Protein AF-A0A4R2ZQS5-F1 (afdb_monomer)

Sequence (183 aa):
MSKNEIKTDDVSTAIYHLLNLKNDSYSLDLTLEKALEMGISKKDFDYVTEEIRKTNERIKVIKNEENHELVLIDPQSVSEEVLKQTMPSGQLSSNGQEQVGDAFFAPYAATNVNFQCKGGGALTPVYTCRTKALGGWKSKSAVGNPISWTSIDVGLDASNISVSITFQTTDSNGGKANWKATT

Structure (mmCIF, N/CA/C/O backbone):
data_AF-A0A4R2ZQS5-F1
#
_entry.id   AF-A0A4R2ZQS5-F1
#
loop_
_atom_site.group_PDB
_atom_site.id
_atom_site.type_symbol
_atom_site.label_atom_id
_atom_site.label_alt_id
_atom_site.label_comp_id
_atom_site.label_asym_id
_atom_site.label_entity_id
_atom_site.label_seq_id
_atom_site.pdbx_PDB_ins_code
_atom_site.Cartn_x
_atom_site.Cartn_y
_atom_site.Cartn_z
_atom_site.occupancy
_atom_site.B_iso_or_equiv
_atom_site.auth_seq_id
_atom_site.auth_comp_id
_atom_site.auth_asym_id
_atom_site.auth_atom_id
_atom_site.pdbx_PDB_model_num
ATOM 1 N N . MET A 1 1 ? 7.334 26.060 3.615 1.00 32.97 1 MET A N 1
ATOM 2 C CA . MET A 1 1 ? 7.274 24.633 3.235 1.00 32.97 1 MET A CA 1
ATOM 3 C C . MET A 1 1 ? 6.099 24.023 3.975 1.00 32.97 1 MET A C 1
ATOM 5 O O . MET A 1 1 ? 6.167 23.916 5.192 1.00 32.97 1 MET A O 1
ATOM 9 N N . SER A 1 2 ? 4.996 23.754 3.278 1.00 33.91 2 SER A N 1
ATOM 10 C CA . SER A 1 2 ? 3.818 23.130 3.886 1.00 33.91 2 SER A CA 1
ATOM 11 C C . SER A 1 2 ? 4.130 21.654 4.119 1.00 33.91 2 SER A C 1
ATOM 13 O O . SER A 1 2 ? 4.447 20.946 3.163 1.00 33.91 2 SER A O 1
ATOM 15 N N . LYS A 1 3 ? 4.128 21.202 5.377 1.00 41.03 3 LYS A N 1
ATOM 16 C CA . LYS A 1 3 ? 4.126 19.769 5.684 1.00 41.03 3 LYS A CA 1
ATOM 17 C C . LYS A 1 3 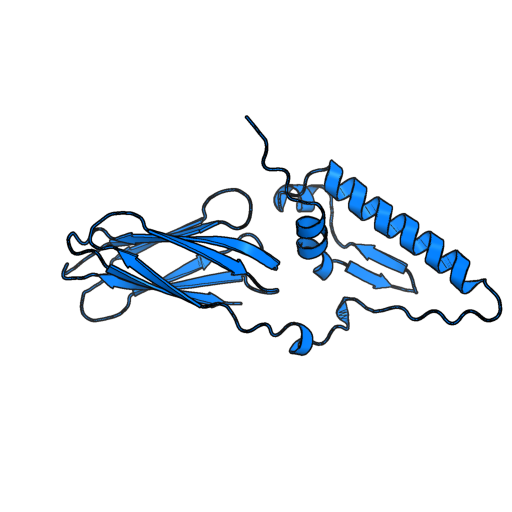? 2.799 19.231 5.154 1.00 41.03 3 LYS A C 1
ATOM 19 O O . LYS A 1 3 ? 1.759 19.774 5.509 1.00 41.03 3 LYS A O 1
ATOM 24 N N . ASN A 1 4 ? 2.837 18.221 4.291 1.00 42.47 4 ASN A N 1
ATOM 25 C CA . ASN A 1 4 ? 1.642 17.460 3.937 1.00 42.47 4 ASN A CA 1
ATOM 26 C C . ASN A 1 4 ? 1.118 16.808 5.228 1.00 42.47 4 ASN A C 1
ATOM 28 O O . ASN A 1 4 ? 1.605 15.748 5.611 1.00 42.47 4 ASN A O 1
ATOM 32 N N . GLU A 1 5 ? 0.213 17.482 5.941 1.00 45.66 5 GLU A N 1
ATOM 33 C CA . GLU A 1 5 ? -0.582 16.864 7.000 1.00 45.66 5 GLU A CA 1
ATOM 34 C C . GLU A 1 5 ? -1.425 15.775 6.333 1.00 45.66 5 GLU A C 1
ATOM 36 O O . GLU A 1 5 ? -2.232 16.052 5.443 1.00 45.66 5 GLU A O 1
ATOM 41 N N . ILE A 1 6 ? -1.179 14.525 6.722 1.00 50.03 6 ILE A N 1
ATOM 42 C CA . ILE A 1 6 ? -2.074 13.411 6.419 1.00 50.03 6 ILE A CA 1
ATOM 43 C C . ILE A 1 6 ? -3.413 13.764 7.077 1.00 50.03 6 ILE A C 1
ATOM 45 O O . ILE A 1 6 ? -3.435 14.169 8.241 1.00 50.03 6 ILE A O 1
ATOM 49 N N . LYS A 1 7 ? -4.524 13.686 6.336 1.00 55.53 7 LYS A N 1
ATOM 50 C CA . LYS A 1 7 ? -5.838 13.969 6.923 1.00 55.53 7 LYS A CA 1
ATOM 51 C C . LYS A 1 7 ? -6.138 12.898 7.973 1.00 55.53 7 LYS A C 1
ATOM 53 O O . LYS A 1 7 ? -5.836 11.729 7.768 1.00 55.53 7 LYS A O 1
ATOM 58 N N . THR A 1 8 ? -6.755 13.282 9.086 1.00 56.28 8 THR A N 1
ATOM 59 C CA . THR A 1 8 ? -7.055 12.382 10.216 1.00 56.28 8 THR A CA 1
ATOM 60 C C . THR A 1 8 ? -7.843 11.123 9.805 1.00 56.28 8 THR A C 1
ATOM 62 O O . THR A 1 8 ? -7.651 10.053 10.387 1.00 56.28 8 THR A O 1
ATOM 65 N N . ASP A 1 9 ? -8.663 11.218 8.754 1.00 53.47 9 ASP A N 1
ATOM 66 C CA . ASP A 1 9 ? -9.411 10.088 8.184 1.00 53.47 9 ASP A CA 1
ATOM 67 C C . ASP A 1 9 ? -8.490 9.004 7.590 1.00 53.47 9 ASP A C 1
ATOM 69 O O . ASP A 1 9 ? -8.749 7.809 7.753 1.00 53.47 9 ASP A O 1
ATOM 73 N N . ASP A 1 10 ? -7.369 9.398 6.977 1.00 62.69 10 ASP A N 1
ATOM 74 C CA . ASP A 1 10 ? -6.382 8.472 6.406 1.00 62.69 10 ASP A CA 1
ATOM 75 C C . ASP A 1 10 ? -5.626 7.721 7.520 1.00 62.69 10 ASP A C 1
ATOM 77 O O . ASP A 1 10 ? -5.283 6.548 7.371 1.00 62.69 10 ASP A O 1
ATOM 81 N N . VAL A 1 11 ? -5.415 8.366 8.677 1.00 69.00 11 VAL A N 1
ATOM 82 C CA . VAL A 1 11 ? -4.746 7.762 9.845 1.00 69.00 11 VAL A CA 1
ATOM 83 C C . VAL A 1 11 ? -5.613 6.672 10.473 1.00 69.00 11 VAL A C 1
ATOM 85 O O . VAL A 1 11 ? -5.135 5.559 10.689 1.00 69.00 11 VAL A O 1
ATOM 88 N N . SER A 1 12 ? -6.890 6.970 10.733 1.00 72.38 12 SER A N 1
ATOM 89 C CA . SER A 1 12 ? -7.833 6.022 11.352 1.00 72.38 12 SER A CA 1
ATOM 90 C C . SER A 1 12 ? -8.001 4.765 10.494 1.00 72.38 12 SER A C 1
ATOM 92 O O . SER A 1 12 ? -8.005 3.641 10.993 1.00 72.38 12 SER A O 1
ATOM 94 N N . THR A 1 13 ? -8.055 4.969 9.182 1.00 68.50 13 THR A N 1
ATOM 95 C CA . THR A 1 13 ? -8.162 3.936 8.151 1.00 68.50 13 THR A CA 1
ATOM 96 C C . THR A 1 13 ? -6.903 3.061 8.080 1.00 68.50 13 THR A C 1
ATOM 98 O O . THR A 1 13 ? -7.002 1.833 7.994 1.00 68.50 13 THR A O 1
ATOM 101 N N . ALA A 1 14 ? -5.713 3.664 8.190 1.00 68.44 14 ALA A N 1
ATOM 102 C CA . ALA A 1 14 ? -4.438 2.948 8.175 1.00 68.44 14 ALA A CA 1
ATOM 103 C C . ALA A 1 14 ? -4.243 2.035 9.398 1.00 68.44 14 ALA A C 1
ATOM 105 O O . ALA A 1 14 ? -3.618 0.984 9.277 1.00 68.44 14 ALA A O 1
ATOM 106 N N . ILE A 1 15 ? -4.784 2.398 10.565 1.00 79.62 15 ILE A N 1
ATOM 107 C CA . ILE A 1 15 ? -4.554 1.679 11.835 1.00 79.62 15 ILE A CA 1
ATOM 108 C C . ILE A 1 15 ? -5.748 0.846 12.309 1.00 79.62 15 ILE A C 1
ATOM 110 O O . ILE A 1 15 ? -5.617 0.134 13.300 1.00 79.62 15 ILE A O 1
ATOM 114 N N . TYR A 1 16 ? -6.890 0.888 11.613 1.00 81.19 16 TYR A N 1
ATOM 115 C CA . TYR A 1 16 ? -8.106 0.153 11.992 1.00 81.19 16 TYR A CA 1
ATOM 116 C C . TYR A 1 16 ? -7.857 -1.345 12.211 1.00 81.19 16 TYR A C 1
ATOM 118 O O . TYR A 1 16 ? -8.390 -1.942 13.139 1.00 81.19 16 TYR A O 1
ATOM 126 N N . HIS A 1 17 ? -6.974 -1.943 11.411 1.00 76.56 17 HIS A N 1
ATOM 127 C CA . HIS A 1 17 ? -6.598 -3.354 11.522 1.00 76.56 17 HIS A CA 1
ATOM 128 C C . HIS A 1 17 ? -5.884 -3.719 12.833 1.00 76.56 17 HIS A C 1
ATOM 130 O O . HIS A 1 17 ? -5.813 -4.892 13.180 1.00 76.56 17 HIS A O 1
ATOM 136 N N . LEU A 1 18 ? -5.368 -2.729 13.565 1.00 84.94 18 LEU A N 1
ATOM 137 C CA . LEU A 1 18 ? -4.747 -2.892 14.882 1.00 84.94 18 LEU A CA 1
ATOM 138 C C . LEU A 1 18 ? -5.762 -2.709 16.023 1.00 84.94 18 LEU A C 1
ATOM 140 O O . LEU A 1 18 ? -5.409 -2.861 17.195 1.00 84.94 18 LEU A O 1
ATOM 144 N N . LEU A 1 19 ? -7.012 -2.350 15.711 1.00 89.44 19 LEU A N 1
ATOM 145 C CA . LEU A 1 19 ? -8.077 -2.168 16.689 1.00 89.44 19 LEU A CA 1
ATOM 146 C C . LEU A 1 19 ? -8.674 -3.523 17.072 1.00 89.44 19 LEU A C 1
ATOM 148 O O . LEU A 1 19 ? -9.072 -4.313 16.222 1.00 89.44 19 LEU A O 1
ATOM 152 N N . ASN A 1 20 ? -8.767 -3.776 18.369 1.00 90.50 20 ASN A N 1
ATOM 153 C CA . ASN A 1 20 ? -9.273 -5.021 18.927 1.00 90.50 20 ASN A CA 1
ATOM 154 C C . ASN A 1 20 ? -10.387 -4.727 19.926 1.00 90.50 20 ASN A C 1
ATOM 156 O O . ASN A 1 20 ? -10.268 -3.780 20.704 1.00 90.50 20 ASN A O 1
ATOM 160 N N . LEU A 1 21 ? -11.418 -5.570 19.957 1.00 91.44 21 LEU A N 1
ATOM 161 C CA . LEU A 1 21 ? -12.425 -5.566 21.013 1.00 91.44 21 LEU A CA 1
ATOM 162 C C . LEU A 1 21 ? -12.083 -6.651 22.044 1.00 91.44 21 LEU A C 1
ATOM 164 O O . LEU A 1 21 ? -11.982 -7.828 21.708 1.00 91.44 21 LEU A O 1
ATOM 168 N N . LYS A 1 22 ? -11.892 -6.269 23.311 1.00 89.12 22 LYS A N 1
ATOM 169 C CA . LYS A 1 22 ? -11.660 -7.205 24.423 1.00 89.12 22 LYS A CA 1
ATOM 170 C C . LYS A 1 22 ? -12.516 -6.810 25.614 1.00 89.12 22 LYS A C 1
ATOM 172 O O . LYS A 1 22 ? -12.396 -5.690 26.101 1.00 89.12 22 LYS A O 1
ATOM 177 N N . ASN A 1 23 ? -13.340 -7.736 26.107 1.00 87.00 23 ASN A N 1
ATOM 178 C CA . ASN A 1 23 ? -14.207 -7.523 27.274 1.00 87.00 23 ASN A CA 1
ATOM 179 C C . ASN A 1 23 ? -14.998 -6.204 27.186 1.00 87.00 23 ASN A C 1
ATOM 181 O O . ASN A 1 23 ? -15.007 -5.409 28.126 1.00 87.00 23 ASN A O 1
ATOM 185 N N . ASP A 1 24 ? -15.613 -5.952 26.029 1.00 87.50 24 ASP A N 1
ATOM 186 C CA . ASP A 1 24 ? -16.422 -4.757 25.765 1.00 87.50 24 ASP A CA 1
ATOM 187 C C . ASP A 1 24 ? -15.657 -3.430 25.870 1.00 87.50 24 ASP A C 1
ATOM 189 O O . ASP A 1 24 ? -16.205 -2.393 26.241 1.00 87.50 24 ASP A O 1
ATOM 193 N N . SER A 1 25 ? -14.360 -3.458 25.572 1.00 91.69 25 SER A N 1
ATOM 194 C CA . SER A 1 25 ? -13.515 -2.275 25.443 1.00 91.69 25 SER A CA 1
ATOM 195 C C . SER A 1 25 ? -12.613 -2.403 24.223 1.00 91.69 25 SER A C 1
ATOM 197 O O . SER A 1 25 ? -12.019 -3.454 23.975 1.00 91.69 25 SER A O 1
ATOM 199 N N . TYR A 1 26 ? -12.501 -1.320 23.463 1.00 93.38 26 TYR A N 1
ATOM 200 C CA . TYR A 1 26 ? -11.613 -1.240 22.315 1.00 93.38 26 TYR A CA 1
ATOM 201 C C . TYR A 1 26 ? -10.182 -0.922 22.758 1.00 93.38 26 TYR A C 1
ATOM 203 O O . TYR A 1 26 ? -9.956 -0.061 23.610 1.00 93.38 26 TYR A O 1
ATOM 211 N N . SER A 1 27 ? -9.208 -1.595 22.158 1.00 92.69 27 SER A N 1
ATOM 212 C CA . SER A 1 27 ? -7.777 -1.370 22.375 1.00 92.69 27 SER A CA 1
ATOM 213 C C . SER A 1 27 ? -7.044 -1.346 21.041 1.00 92.69 27 SER A C 1
ATOM 215 O O . SER A 1 27 ? -7.332 -2.178 20.182 1.00 92.69 27 SER A O 1
ATOM 217 N N . LEU A 1 28 ? -6.090 -0.433 20.883 1.00 90.81 28 LEU A N 1
ATOM 218 C CA . LEU A 1 28 ? -5.265 -0.324 19.684 1.00 90.81 28 LEU A CA 1
ATOM 219 C C . LEU A 1 28 ? -3.887 -0.942 19.945 1.00 90.81 28 LEU A C 1
ATOM 221 O O . LEU A 1 28 ? -3.175 -0.489 20.839 1.00 90.81 28 LEU A O 1
ATOM 225 N N . ASP A 1 29 ? -3.507 -1.954 19.167 1.00 90.25 29 ASP A N 1
ATOM 226 C CA . ASP A 1 29 ? -2.178 -2.576 19.232 1.00 90.25 29 ASP A CA 1
ATOM 227 C C . ASP A 1 29 ? -1.149 -1.766 18.422 1.00 90.25 29 ASP A C 1
ATOM 229 O O . ASP A 1 29 ? -0.638 -2.186 17.381 1.00 90.25 29 ASP A O 1
ATOM 233 N N . LEU A 1 30 ? -0.909 -0.530 18.866 1.00 88.12 30 LEU A N 1
ATOM 234 C CA . LEU A 1 30 ? 0.001 0.414 18.225 1.00 88.12 30 LEU A CA 1
ATOM 235 C C . LEU A 1 30 ? 0.773 1.205 19.284 1.00 88.12 30 LEU A C 1
ATOM 237 O O . LEU A 1 30 ? 0.182 1.875 20.129 1.00 88.12 30 LEU A O 1
ATOM 241 N N . THR A 1 31 ? 2.102 1.167 19.214 1.00 91.50 31 THR A N 1
ATOM 242 C CA . THR A 1 31 ? 2.976 2.026 20.025 1.00 91.50 31 THR A CA 1
ATOM 243 C C . THR A 1 31 ? 3.266 3.336 19.295 1.00 91.50 31 THR A C 1
ATOM 245 O O . THR A 1 31 ? 3.201 3.394 18.067 1.00 91.50 31 THR A O 1
ATOM 248 N N . LEU A 1 32 ? 3.640 4.388 20.032 1.00 87.81 32 LEU A N 1
ATOM 249 C CA . LEU A 1 32 ? 4.032 5.666 19.423 1.00 87.81 32 LEU A CA 1
ATOM 250 C C . LEU A 1 32 ? 5.229 5.501 18.473 1.00 87.81 32 LEU A C 1
ATOM 252 O O . LEU A 1 32 ? 5.247 6.102 17.407 1.00 87.81 32 LEU A O 1
ATOM 256 N N . GLU A 1 33 ? 6.213 4.677 18.839 1.00 85.06 33 GLU A N 1
ATOM 257 C CA . GLU A 1 33 ? 7.387 4.397 18.000 1.00 85.06 33 GLU A CA 1
ATOM 258 C C . GLU A 1 33 ? 6.970 3.810 16.648 1.00 85.06 33 GLU A C 1
ATOM 260 O O . GLU A 1 33 ? 7.318 4.357 15.604 1.00 85.06 33 GLU A O 1
ATOM 265 N N . LYS A 1 34 ? 6.120 2.778 16.665 1.00 78.44 34 LYS A N 1
ATOM 266 C CA . LYS A 1 34 ? 5.594 2.151 15.449 1.00 78.44 34 LYS A CA 1
ATOM 267 C C . LYS A 1 34 ? 4.688 3.099 14.656 1.00 78.44 34 LYS A C 1
ATOM 269 O O . LYS A 1 34 ? 4.724 3.102 13.432 1.00 78.44 34 LYS A O 1
ATOM 274 N N . ALA A 1 35 ? 3.910 3.946 15.330 1.00 78.75 35 ALA A N 1
ATOM 275 C CA . ALA A 1 35 ? 3.099 4.968 14.671 1.00 78.75 35 ALA A CA 1
ATOM 276 C C . ALA A 1 35 ? 3.972 5.977 13.903 1.00 78.75 35 ALA A C 1
ATOM 278 O O . ALA A 1 35 ? 3.682 6.290 12.749 1.00 78.75 35 ALA A O 1
ATOM 279 N N . LEU A 1 36 ? 5.075 6.434 14.506 1.00 77.00 36 LEU A N 1
ATOM 280 C CA . LEU A 1 36 ? 6.028 7.336 13.856 1.00 77.00 36 LEU A CA 1
ATOM 281 C C . LEU A 1 36 ? 6.716 6.671 12.654 1.00 77.00 36 LEU A C 1
ATOM 283 O O . LEU A 1 36 ? 6.878 7.323 11.623 1.00 77.00 36 LEU A O 1
ATOM 287 N N . GLU A 1 37 ? 7.070 5.385 12.749 1.00 74.12 37 GLU A N 1
ATOM 288 C CA . GLU A 1 37 ? 7.583 4.594 11.616 1.00 74.12 37 GLU A CA 1
ATOM 289 C C . GLU A 1 37 ? 6.566 4.492 10.472 1.00 74.12 37 GLU A C 1
ATOM 291 O O . GLU A 1 37 ? 6.932 4.586 9.302 1.00 74.12 37 GLU A O 1
ATOM 296 N N . MET A 1 38 ? 5.277 4.387 10.805 1.00 71.19 38 MET A N 1
ATOM 297 C CA . MET A 1 38 ? 4.168 4.423 9.847 1.00 71.19 38 MET A CA 1
ATOM 298 C C . MET A 1 38 ? 3.890 5.835 9.295 1.00 71.19 38 MET A C 1
ATOM 300 O O . MET A 1 38 ? 2.984 6.009 8.485 1.00 71.19 38 MET A O 1
ATOM 304 N N . GLY A 1 39 ? 4.644 6.858 9.711 1.00 71.81 39 GLY A N 1
ATOM 305 C CA . GLY A 1 39 ? 4.457 8.246 9.283 1.00 71.81 39 GLY A CA 1
ATOM 306 C C . GLY A 1 39 ? 3.304 8.975 9.980 1.00 71.81 39 GLY A C 1
ATOM 307 O O . GLY A 1 39 ? 2.954 10.084 9.577 1.00 71.81 39 GLY A O 1
ATOM 308 N N . ILE A 1 40 ? 2.729 8.384 11.027 1.00 77.19 40 ILE A N 1
ATOM 309 C CA . ILE A 1 40 ? 1.664 8.979 11.834 1.00 77.19 40 ILE A CA 1
ATOM 310 C C . ILE A 1 40 ? 2.309 9.929 12.838 1.00 77.19 40 ILE A C 1
ATOM 312 O O . ILE A 1 40 ? 3.209 9.551 13.590 1.00 77.19 40 ILE A O 1
ATOM 316 N N . SER A 1 41 ? 1.869 11.186 12.859 1.00 82.62 41 SER A N 1
ATOM 317 C CA . SER A 1 41 ? 2.436 12.162 13.783 1.00 82.62 41 SER A CA 1
ATOM 318 C C . SER A 1 41 ? 2.041 11.844 15.228 1.00 82.62 41 SER A C 1
ATOM 320 O O . SER A 1 41 ? 0.976 11.285 15.487 1.00 82.62 41 SER A O 1
ATOM 322 N N . LYS A 1 42 ? 2.854 12.274 16.203 1.00 87.12 42 LYS A N 1
ATOM 323 C CA . LYS A 1 42 ? 2.495 12.152 17.627 1.00 87.12 42 LYS A CA 1
ATOM 324 C C . LYS A 1 42 ? 1.122 12.772 17.928 1.00 87.12 42 LYS A C 1
ATOM 326 O O . LYS A 1 42 ? 0.364 12.215 18.706 1.00 87.12 42 LYS A O 1
ATOM 331 N N . LYS A 1 43 ? 0.799 13.901 17.288 1.00 87.88 43 LYS A N 1
ATOM 332 C CA . LYS A 1 43 ? -0.494 14.583 17.437 1.00 87.88 43 LYS A CA 1
ATOM 333 C C . LYS A 1 43 ? -1.654 13.676 17.012 1.00 87.88 43 LYS A C 1
ATOM 335 O O . LYS A 1 43 ? -2.644 13.603 17.730 1.00 87.88 43 LYS A O 1
ATOM 340 N N . ASP A 1 44 ? -1.521 12.981 15.883 1.00 84.31 44 ASP A N 1
ATOM 341 C CA . ASP A 1 44 ? -2.567 12.086 15.372 1.00 84.31 44 ASP A CA 1
ATOM 342 C C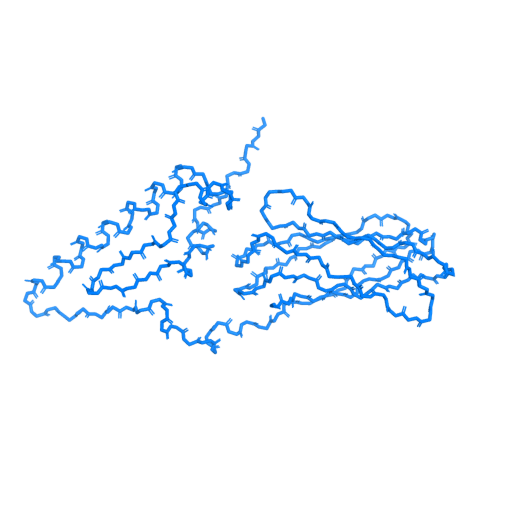 . ASP A 1 44 ? -2.663 10.801 16.202 1.00 84.31 44 ASP A C 1
ATOM 344 O O . ASP A 1 44 ? -3.761 10.335 16.496 1.00 84.31 44 ASP A O 1
ATOM 348 N N . PHE A 1 45 ? -1.524 10.267 16.650 1.00 87.44 45 PHE A N 1
ATOM 349 C CA . PHE A 1 45 ? -1.481 9.137 17.578 1.00 87.44 45 PHE A CA 1
ATOM 350 C C . PHE A 1 45 ? -2.192 9.455 18.904 1.00 87.44 45 PHE A C 1
ATOM 352 O O . PHE A 1 45 ? -3.047 8.687 19.354 1.00 87.44 45 PHE A O 1
ATOM 359 N N . ASP A 1 46 ? -1.866 10.601 19.511 1.00 91.12 46 ASP A N 1
ATOM 360 C CA . ASP A 1 46 ? -2.487 11.065 20.754 1.00 91.12 46 ASP A CA 1
ATOM 361 C C . ASP A 1 46 ? -4.000 11.258 20.552 1.00 91.12 46 ASP A C 1
ATOM 363 O O . ASP A 1 46 ? -4.794 10.834 21.390 1.00 91.12 46 ASP A O 1
ATOM 367 N N . TYR A 1 47 ? -4.401 11.846 19.418 1.00 88.94 47 TYR A N 1
ATOM 368 C CA . TYR A 1 47 ? -5.805 12.053 19.065 1.00 88.94 47 TYR A CA 1
ATOM 369 C C . TYR A 1 47 ? -6.585 10.735 18.977 1.00 88.94 47 TYR A C 1
ATOM 371 O O . TYR A 1 47 ? -7.598 10.586 19.655 1.00 88.94 47 TYR A O 1
ATOM 379 N N . VAL A 1 48 ? -6.107 9.756 18.203 1.00 88.94 48 VAL A N 1
ATOM 380 C CA . VAL A 1 48 ? -6.802 8.465 18.046 1.00 88.94 48 VAL A CA 1
ATOM 381 C C . VAL A 1 48 ? -6.920 7.738 19.384 1.00 88.94 48 VAL A C 1
ATOM 383 O O . VAL A 1 48 ? -7.979 7.203 19.717 1.00 88.94 48 VAL A O 1
ATOM 386 N N . THR A 1 49 ? -5.841 7.722 20.165 1.00 92.25 49 THR A N 1
ATOM 387 C CA . THR A 1 49 ? -5.825 7.048 21.469 1.00 92.25 49 THR A CA 1
ATOM 388 C C . THR A 1 49 ? -6.846 7.675 22.421 1.00 92.25 49 THR A C 1
ATOM 390 O O . THR A 1 49 ? -7.558 6.966 23.136 1.00 92.25 49 THR A O 1
ATOM 393 N N . GLU A 1 50 ? -6.967 9.003 22.391 1.00 92.62 50 GLU A N 1
ATOM 394 C CA . GLU A 1 50 ? -7.948 9.747 23.177 1.00 92.62 50 GLU A CA 1
ATOM 395 C C . GLU A 1 50 ? -9.394 9.490 22.718 1.00 92.62 50 G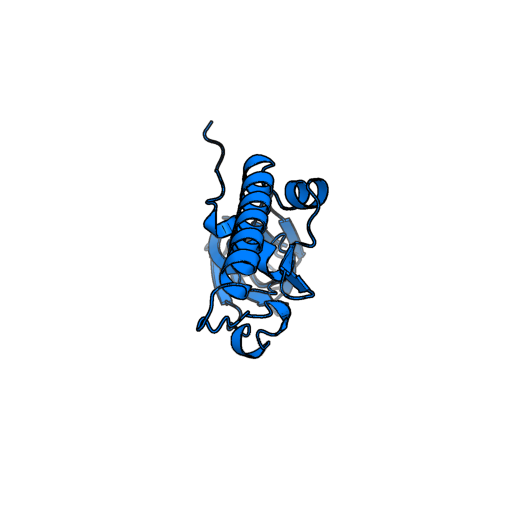LU A C 1
ATOM 397 O O . GLU A 1 50 ? -10.281 9.316 23.555 1.00 92.62 50 GLU A O 1
ATOM 402 N N . GLU A 1 51 ? -9.656 9.392 21.414 1.00 92.00 51 GLU A N 1
ATOM 403 C CA . GLU A 1 51 ? -10.992 9.062 20.898 1.00 92.00 51 GLU A CA 1
ATOM 404 C C . GLU A 1 51 ? -11.425 7.634 21.277 1.00 92.00 51 GLU A C 1
ATOM 406 O O . GLU A 1 51 ? -12.573 7.415 21.683 1.00 92.00 51 GLU A O 1
ATOM 411 N N . ILE A 1 52 ? -10.502 6.664 21.249 1.00 92.50 52 ILE A N 1
ATOM 412 C CA . ILE A 1 52 ? -10.756 5.301 21.749 1.00 92.50 52 ILE A CA 1
ATOM 413 C C . ILE A 1 52 ? -11.071 5.337 23.250 1.00 92.50 52 ILE A C 1
ATOM 415 O O . ILE A 1 52 ? -12.021 4.690 23.702 1.00 92.50 52 ILE A O 1
ATOM 419 N N . ARG A 1 53 ? -10.322 6.126 24.033 1.00 95.25 53 ARG A N 1
ATOM 420 C CA . ARG A 1 53 ? -10.557 6.295 25.475 1.00 95.25 53 ARG A CA 1
ATOM 421 C C . ARG A 1 53 ? -11.966 6.827 25.750 1.00 95.25 53 ARG A C 1
ATOM 423 O O . ARG A 1 53 ? -12.699 6.204 26.518 1.00 95.25 53 ARG A O 1
ATOM 430 N N . LYS A 1 54 ? -12.368 7.920 25.092 1.00 94.25 54 LYS A N 1
ATOM 431 C CA . LYS A 1 54 ? -13.715 8.508 25.225 1.00 94.25 54 LYS A CA 1
ATOM 432 C C . LYS A 1 54 ? -14.816 7.537 24.805 1.00 94.25 54 LYS A C 1
ATOM 434 O O . LYS A 1 54 ? -15.842 7.441 25.477 1.00 94.25 54 LYS A O 1
ATOM 439 N N . THR A 1 55 ? -14.598 6.785 23.727 1.00 93.19 55 THR A N 1
ATOM 440 C CA . THR A 1 55 ? -15.541 5.758 23.260 1.00 93.19 55 THR A CA 1
ATOM 441 C C . THR A 1 55 ? -15.747 4.681 24.325 1.00 93.19 55 THR A C 1
ATOM 443 O O . THR A 1 55 ? -16.884 4.363 24.672 1.00 93.19 55 THR A O 1
ATOM 446 N N . ASN A 1 56 ? -14.666 4.174 24.922 1.00 95.19 56 ASN A N 1
ATOM 447 C CA . ASN A 1 56 ? -14.742 3.189 26.003 1.00 95.19 56 ASN A CA 1
ATOM 448 C C . ASN A 1 56 ? -15.435 3.737 27.260 1.00 95.19 56 ASN A C 1
ATOM 450 O O . ASN A 1 56 ? -16.172 3.010 27.925 1.00 95.19 56 ASN A O 1
ATOM 454 N N . GLU A 1 57 ? -15.235 5.013 27.596 1.00 94.44 57 GLU A N 1
ATOM 455 C CA . GLU A 1 57 ? -15.982 5.664 28.679 1.00 94.44 57 GLU A CA 1
ATOM 456 C C . GLU A 1 57 ? -17.478 5.727 28.370 1.00 94.44 57 GLU A C 1
ATOM 458 O O . GLU A 1 57 ? -18.297 5.381 29.221 1.00 94.44 57 GLU A O 1
ATOM 463 N N . ARG A 1 58 ? -17.844 6.089 27.136 1.00 92.50 58 ARG A N 1
ATOM 464 C CA . ARG A 1 58 ? -19.244 6.134 26.708 1.00 92.50 58 ARG A CA 1
ATOM 465 C C . ARG A 1 58 ? -19.901 4.752 26.729 1.00 92.50 58 ARG A C 1
ATOM 467 O O . ARG A 1 58 ? -21.034 4.646 27.188 1.00 92.50 58 ARG A O 1
ATOM 474 N N . ILE A 1 59 ? -19.190 3.703 26.314 1.00 92.88 59 ILE A N 1
ATOM 475 C CA . ILE A 1 59 ? -19.660 2.308 26.386 1.00 92.88 59 ILE A CA 1
ATOM 476 C C . ILE A 1 59 ? -19.996 1.912 27.826 1.00 92.88 59 ILE A C 1
ATOM 478 O O . ILE A 1 59 ? -21.056 1.340 28.072 1.00 92.88 59 ILE A O 1
ATOM 482 N N . LYS A 1 60 ? -19.136 2.259 28.794 1.00 91.75 60 LYS A N 1
ATOM 483 C CA . LYS A 1 60 ? -19.397 1.990 30.219 1.00 91.75 60 LYS A CA 1
ATOM 484 C C . LYS A 1 60 ? -20.653 2.696 30.719 1.00 91.75 60 LYS A C 1
ATOM 486 O O . LYS A 1 60 ? -21.372 2.125 31.530 1.00 91.75 60 LYS A O 1
ATOM 491 N N . VAL A 1 61 ? -20.909 3.921 30.259 1.00 92.12 61 VAL A N 1
ATOM 492 C CA . VAL A 1 61 ? -22.131 4.656 30.616 1.00 92.12 61 VAL A CA 1
ATOM 493 C C . VAL A 1 61 ? -23.357 3.946 30.045 1.00 92.12 61 VAL A C 1
ATOM 495 O O . VAL A 1 61 ? -24.227 3.569 30.819 1.00 92.12 61 VAL A O 1
ATOM 498 N N . ILE A 1 62 ? -23.377 3.675 28.735 1.00 89.62 62 ILE A N 1
ATOM 499 C CA . ILE A 1 62 ? -24.523 3.055 28.045 1.00 89.62 62 ILE A CA 1
ATOM 500 C C . ILE A 1 62 ? -24.861 1.680 28.632 1.00 89.62 62 ILE A C 1
ATOM 502 O O . ILE A 1 62 ? -26.025 1.362 28.829 1.00 89.62 62 ILE A O 1
ATOM 506 N N . LYS A 1 63 ? -23.852 0.878 28.987 1.00 86.81 63 LYS A N 1
ATOM 507 C CA . LYS A 1 63 ? -24.065 -0.433 29.620 1.00 86.81 63 LYS A CA 1
ATOM 508 C C . LYS A 1 63 ? -24.807 -0.386 30.956 1.00 86.81 63 LYS A C 1
ATOM 510 O O . LYS A 1 63 ? -25.362 -1.400 31.363 1.00 86.81 63 LYS A O 1
ATOM 515 N N . ASN A 1 64 ? -24.758 0.748 31.649 1.00 87.81 64 ASN A N 1
ATOM 516 C CA . ASN A 1 64 ? -25.446 0.952 32.918 1.00 87.81 64 ASN A CA 1
ATOM 517 C C . ASN A 1 64 ? -26.786 1.693 32.744 1.00 87.81 64 ASN A C 1
ATOM 519 O O . ASN A 1 64 ? -27.464 1.939 33.739 1.00 87.81 64 ASN A O 1
ATOM 523 N N . GLU A 1 65 ? -27.164 2.076 31.518 1.00 89.00 65 GLU A N 1
ATOM 524 C CA . GLU A 1 65 ? -28.461 2.692 31.236 1.00 89.00 65 GLU A CA 1
ATOM 525 C C . GLU A 1 65 ? -29.557 1.612 31.207 1.00 89.00 65 GLU A C 1
ATOM 527 O O . GLU A 1 65 ? -29.440 0.590 30.529 1.00 89.00 65 GLU A O 1
ATOM 532 N N . GLU A 1 66 ? -30.646 1.831 31.947 1.00 84.62 66 GLU A N 1
ATOM 533 C CA . GLU A 1 66 ? -31.808 0.941 31.895 1.00 84.62 66 GLU A CA 1
ATOM 534 C C . GLU A 1 66 ? -32.475 1.000 30.513 1.00 84.62 66 GLU A C 1
ATOM 536 O O . GLU A 1 66 ? -32.627 2.071 29.925 1.00 84.62 66 GLU A O 1
ATOM 541 N N . ASN A 1 67 ? -32.928 -0.155 30.016 1.00 78.06 67 ASN A N 1
ATOM 542 C CA . ASN A 1 67 ? -33.601 -0.302 28.718 1.00 78.06 67 ASN A CA 1
ATOM 543 C C . ASN A 1 67 ? -32.763 0.129 27.494 1.00 78.06 67 ASN A C 1
ATOM 545 O O . ASN A 1 67 ? -33.337 0.481 26.463 1.00 78.06 67 ASN A O 1
ATOM 549 N N . HIS A 1 68 ? -31.429 0.078 27.579 1.00 77.62 68 HIS A N 1
ATOM 550 C CA . HIS A 1 68 ? -30.539 0.356 26.450 1.00 77.62 68 HIS A CA 1
ATOM 551 C C . HIS A 1 68 ? -29.841 -0.923 25.962 1.00 77.62 68 HIS A C 1
ATOM 553 O O . HIS A 1 68 ? -29.077 -1.548 26.696 1.00 77.62 68 HIS A O 1
ATOM 559 N N . GLU A 1 69 ? -30.079 -1.311 24.708 1.00 80.50 69 GLU A N 1
ATOM 560 C CA . GLU A 1 69 ? -29.358 -2.412 24.061 1.00 80.50 69 GLU A CA 1
ATOM 561 C C . GLU A 1 69 ? -28.116 -1.869 23.343 1.00 80.50 69 GLU A C 1
ATOM 563 O O . GLU A 1 69 ? -28.215 -1.002 22.475 1.00 80.50 69 GLU A O 1
ATOM 568 N N . LEU A 1 70 ? -26.936 -2.368 23.714 1.00 86.88 70 LEU A N 1
ATOM 569 C CA . LEU A 1 70 ? -25.665 -1.989 23.102 1.00 86.88 70 LEU A CA 1
ATOM 570 C C . LEU A 1 70 ? -25.130 -3.141 22.256 1.00 86.88 70 LEU A C 1
ATOM 572 O O . LEU A 1 70 ? -24.824 -4.211 22.780 1.00 86.88 70 LEU A O 1
ATOM 576 N N . VAL A 1 71 ? -24.933 -2.880 20.968 1.00 85.50 71 VAL A N 1
ATOM 577 C CA . VAL A 1 71 ? -24.243 -3.794 20.056 1.00 85.50 71 VAL A CA 1
ATOM 578 C C . VAL A 1 71 ? -22.827 -3.282 19.823 1.00 85.50 71 VAL A C 1
ATOM 580 O O . VAL A 1 71 ? -22.625 -2.132 19.433 1.00 85.50 71 VAL A O 1
ATOM 583 N N . LEU A 1 72 ? -21.841 -4.144 20.062 1.00 86.88 72 LEU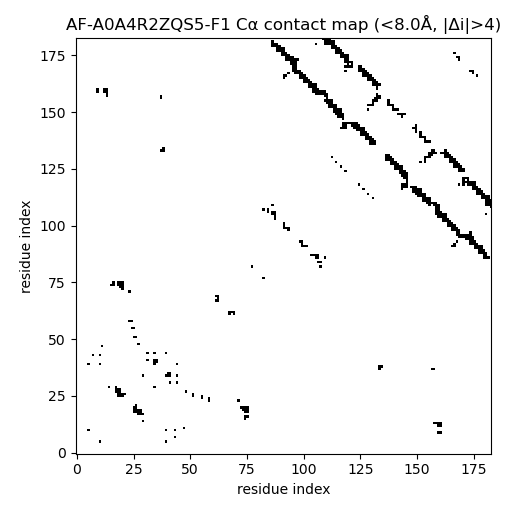 A N 1
ATOM 584 C CA . LEU A 1 72 ? -20.434 -3.870 19.785 1.00 86.88 72 LEU A CA 1
ATOM 585 C C . LEU A 1 72 ? -20.001 -4.649 18.548 1.00 86.88 72 LEU A C 1
ATOM 587 O O . LEU A 1 72 ? -20.354 -5.815 18.384 1.00 86.88 72 LEU A O 1
ATOM 591 N N . ILE A 1 73 ? -19.234 -3.994 17.681 1.00 83.94 73 ILE A N 1
ATOM 592 C CA . ILE A 1 73 ? -18.671 -4.615 16.485 1.00 83.94 73 ILE A CA 1
ATOM 593 C C . ILE A 1 73 ? -17.255 -5.037 16.839 1.00 83.94 73 ILE A C 1
ATOM 595 O O . ILE A 1 73 ? -16.442 -4.193 17.205 1.00 83.94 73 ILE A O 1
ATOM 599 N N . ASP A 1 74 ? -16.949 -6.325 16.715 1.00 84.44 74 ASP A N 1
ATOM 600 C CA . ASP A 1 74 ? -15.565 -6.777 16.778 1.00 84.44 74 ASP A CA 1
ATOM 601 C C . ASP A 1 74 ? -14.869 -6.433 15.445 1.00 84.44 74 ASP A C 1
ATOM 603 O O . ASP A 1 74 ? -15.217 -7.031 14.419 1.00 84.44 74 ASP A O 1
ATOM 607 N N . PRO A 1 75 ? -13.899 -5.492 15.427 1.00 80.25 75 PRO A N 1
ATOM 608 C CA . PRO A 1 75 ? -13.217 -5.072 14.203 1.00 80.25 75 PRO A CA 1
ATOM 609 C C . PRO A 1 75 ? -12.504 -6.227 13.494 1.00 80.25 75 PRO A C 1
ATOM 611 O O . PRO A 1 75 ? -12.348 -6.197 12.277 1.00 80.25 75 PRO A O 1
ATOM 614 N N . GLN A 1 76 ? -12.096 -7.254 14.246 1.00 78.50 76 GLN A N 1
ATOM 615 C CA . GLN A 1 76 ? -11.386 -8.424 13.727 1.00 78.50 76 GLN A CA 1
ATOM 616 C C . GLN A 1 76 ? -12.345 -9.505 13.205 1.00 78.50 76 GLN A C 1
ATOM 618 O O . GLN A 1 76 ? -11.927 -10.414 12.494 1.00 78.50 76 GLN A O 1
ATOM 623 N N . SER A 1 77 ? -13.638 -9.403 13.527 1.00 75.12 77 SER A N 1
ATOM 624 C CA . SER A 1 77 ? -14.681 -10.319 13.044 1.00 75.12 77 SER A CA 1
ATOM 625 C C . SER A 1 77 ? -15.264 -9.918 11.684 1.00 75.12 77 SER A C 1
ATOM 627 O O . SER A 1 77 ? -16.093 -10.640 11.125 1.00 75.12 77 SER A O 1
ATOM 629 N N . VAL A 1 78 ? -14.845 -8.770 11.137 1.00 66.69 78 VAL A N 1
ATOM 630 C CA . VAL A 1 78 ? -15.261 -8.322 9.806 1.00 66.69 78 VAL A CA 1
ATOM 631 C C . VAL A 1 78 ? -14.736 -9.330 8.784 1.00 66.69 78 VAL A C 1
ATOM 633 O O . VAL A 1 78 ? -13.531 -9.458 8.587 1.00 66.69 78 VAL A O 1
ATOM 636 N N . SER A 1 79 ? -15.645 -10.080 8.154 1.00 58.50 79 SER A N 1
ATOM 637 C CA . SER A 1 79 ? -15.274 -11.174 7.248 1.00 58.50 79 SER A CA 1
ATOM 638 C C . SER A 1 79 ? -14.325 -10.705 6.138 1.00 58.50 79 SER A C 1
ATOM 640 O O . SER A 1 79 ? -14.522 -9.631 5.565 1.00 58.50 79 SER A O 1
ATOM 642 N N . GLU A 1 80 ? -13.353 -11.544 5.764 1.00 52.72 80 GLU A N 1
ATOM 643 C CA . GLU A 1 80 ? -12.461 -11.282 4.626 1.00 52.72 80 GLU A CA 1
ATOM 644 C C . GLU A 1 80 ? -13.233 -10.977 3.334 1.00 52.72 80 GLU A C 1
ATOM 646 O O . GLU A 1 80 ? -12.748 -10.233 2.494 1.00 52.72 80 GLU A O 1
ATOM 651 N N . GLU A 1 81 ? -14.447 -11.506 3.161 1.00 51.94 81 GLU A N 1
ATOM 652 C CA . GLU A 1 81 ? -15.309 -11.207 2.010 1.00 51.94 81 GLU A CA 1
ATOM 653 C C . GLU A 1 81 ? -15.801 -9.758 1.965 1.00 51.94 81 GLU A C 1
ATOM 655 O O . GLU A 1 81 ? -15.916 -9.202 0.876 1.00 51.94 81 GLU A O 1
ATOM 660 N N . VAL A 1 82 ? -16.002 -9.115 3.117 1.00 52.94 82 VAL A N 1
ATOM 661 C CA . VAL A 1 82 ? -16.269 -7.667 3.197 1.00 52.94 82 VAL A CA 1
ATOM 662 C C . VAL A 1 82 ? -15.000 -6.861 2.878 1.00 52.94 82 VAL A C 1
ATOM 664 O O . VAL A 1 82 ? -15.085 -5.752 2.353 1.00 52.94 82 VAL A O 1
ATOM 667 N N . LEU A 1 83 ? -13.818 -7.432 3.136 1.00 51.62 83 LEU A N 1
ATOM 668 C CA . LEU A 1 83 ? -12.510 -6.814 2.890 1.00 51.62 83 LEU A CA 1
ATOM 669 C C . LEU A 1 83 ? -11.926 -7.115 1.496 1.00 51.62 83 LEU A C 1
ATOM 671 O O . LEU A 1 83 ? -10.984 -6.435 1.084 1.00 51.62 83 LEU A O 1
ATOM 675 N N . LYS A 1 84 ? -12.470 -8.092 0.750 1.00 51.72 84 LYS A N 1
ATOM 676 C CA . LYS A 1 84 ? -12.068 -8.465 -0.621 1.00 51.72 84 LYS A CA 1
ATOM 677 C C . LYS A 1 84 ? -12.472 -7.377 -1.616 1.00 51.72 84 LYS A C 1
ATOM 679 O O . LYS A 1 84 ? -13.347 -7.544 -2.463 1.00 51.72 84 LYS A O 1
ATOM 684 N N . GLN A 1 85 ? -11.786 -6.246 -1.551 1.00 58.97 85 GLN A N 1
ATOM 685 C CA . GLN A 1 85 ? -11.767 -5.294 -2.645 1.00 58.97 85 GLN A CA 1
ATOM 686 C C . GLN A 1 85 ? -10.949 -5.900 -3.789 1.00 58.97 85 GLN A C 1
ATOM 688 O O . GLN A 1 85 ? -9.880 -6.479 -3.582 1.00 58.97 85 GLN A O 1
ATOM 693 N N . THR A 1 86 ? -11.466 -5.807 -5.016 1.00 74.19 86 THR A N 1
ATOM 694 C CA . THR A 1 86 ? -10.711 -6.252 -6.193 1.00 74.19 86 THR A CA 1
ATOM 695 C C . THR A 1 86 ? -9.434 -5.429 -6.272 1.00 74.19 86 THR A C 1
ATOM 697 O O . THR A 1 86 ? -9.499 -4.201 -6.310 1.00 74.19 86 THR A O 1
ATOM 700 N N . MET A 1 87 ? -8.281 -6.102 -6.283 1.00 85.69 87 MET A N 1
ATOM 701 C CA . MET A 1 87 ? -7.003 -5.403 -6.332 1.00 85.69 87 MET A CA 1
ATOM 702 C C . MET A 1 87 ? -6.923 -4.523 -7.585 1.00 85.69 87 MET A C 1
ATOM 704 O O . MET A 1 87 ? -7.122 -5.040 -8.692 1.00 85.69 87 MET A O 1
ATOM 708 N N . PRO A 1 88 ? -6.627 -3.222 -7.433 1.00 92.00 88 PRO A N 1
ATOM 709 C CA . PRO A 1 88 ? -6.564 -2.297 -8.549 1.00 92.00 88 PRO A CA 1
ATOM 710 C C . PRO A 1 88 ? -5.457 -2.695 -9.523 1.00 92.00 88 PRO A C 1
ATOM 712 O O . PRO A 1 88 ? -4.421 -3.256 -9.151 1.00 92.00 88 PRO A O 1
ATOM 715 N N . SER A 1 89 ? -5.690 -2.385 -10.791 1.00 95.81 89 SER A N 1
ATOM 716 C CA . SER A 1 89 ? -4.757 -2.648 -11.879 1.00 95.81 89 SER A CA 1
ATOM 717 C C . SER A 1 89 ? -4.909 -1.610 -12.977 1.00 95.81 89 SER A C 1
ATOM 719 O O . SER A 1 89 ? -5.993 -1.053 -13.153 1.00 95.81 89 SER A O 1
ATOM 721 N N . GLY A 1 90 ? -3.861 -1.425 -13.770 1.00 97.19 90 GLY A N 1
ATOM 722 C CA . GLY A 1 90 ? -3.868 -0.496 -14.891 1.00 97.19 90 GLY A CA 1
ATOM 723 C C . GLY A 1 90 ? -2.650 -0.659 -15.790 1.00 97.19 90 GLY A C 1
ATOM 724 O O . GLY A 1 90 ? -1.954 -1.677 -15.757 1.00 97.19 90 GLY A O 1
ATOM 725 N N . GLN A 1 91 ? -2.395 0.356 -16.613 1.00 98.00 91 GLN A N 1
ATOM 726 C CA . GLN A 1 91 ? -1.254 0.394 -17.521 1.00 98.00 91 GLN A CA 1
ATOM 727 C C . GLN A 1 91 ? -0.615 1.782 -17.516 1.00 98.00 91 GLN A C 1
ATOM 729 O O . GLN A 1 91 ? -1.304 2.793 -17.590 1.00 98.00 91 GLN A O 1
ATOM 734 N N . LEU A 1 92 ? 0.713 1.809 -17.483 1.00 98.06 92 LEU A N 1
ATOM 735 C CA . LEU A 1 92 ? 1.534 2.984 -17.749 1.00 98.06 92 LEU A CA 1
ATOM 736 C C . LEU A 1 92 ? 2.185 2.825 -19.126 1.00 98.06 92 LEU A C 1
ATOM 738 O O . LEU A 1 92 ? 2.606 1.722 -19.480 1.00 98.06 92 LEU A O 1
ATOM 742 N N . SER A 1 93 ? 2.288 3.909 -19.895 1.00 97.00 93 SER A N 1
ATOM 743 C CA . SER A 1 93 ? 2.935 3.907 -21.212 1.00 97.00 93 SER A CA 1
ATOM 744 C C . SER A 1 93 ? 3.780 5.161 -21.386 1.00 97.00 93 SER A C 1
ATOM 746 O O . SER A 1 93 ? 3.290 6.259 -21.138 1.00 97.00 93 SER A O 1
ATOM 748 N N . SER A 1 94 ? 5.017 4.988 -21.843 1.00 95.88 94 SER A N 1
ATOM 749 C CA . SER A 1 94 ? 5.909 6.063 -22.283 1.00 95.88 94 SER A CA 1
ATOM 750 C C . SER A 1 94 ? 6.136 5.963 -23.794 1.00 95.88 94 SER A C 1
ATOM 752 O O . SER A 1 94 ? 6.081 4.870 -24.362 1.00 95.88 94 SER A O 1
ATOM 754 N N . ASN A 1 95 ? 6.378 7.098 -24.446 1.00 94.75 95 ASN A N 1
ATOM 755 C CA . ASN A 1 95 ? 6.766 7.184 -25.858 1.00 94.75 95 ASN A CA 1
ATOM 756 C C . ASN A 1 95 ? 8.292 7.241 -26.035 1.00 94.75 95 ASN A C 1
ATOM 758 O O . ASN A 1 95 ? 8.792 7.054 -27.141 1.00 94.75 95 ASN A O 1
ATOM 762 N N . GLY A 1 96 ? 9.023 7.488 -24.950 1.00 93.50 96 GLY A N 1
ATOM 763 C CA . GLY A 1 96 ? 10.475 7.465 -24.893 1.00 93.50 96 GLY A CA 1
ATOM 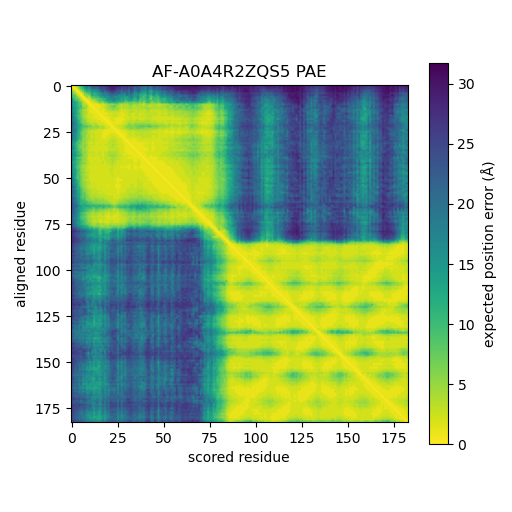764 C C . GLY A 1 96 ? 10.970 7.102 -23.493 1.00 93.50 96 GLY A C 1
ATOM 765 O O . GLY A 1 96 ? 10.361 6.309 -22.767 1.00 93.50 96 GLY A O 1
ATOM 766 N N . GLN A 1 97 ? 12.098 7.692 -23.107 1.00 96.69 97 GLN A N 1
ATOM 767 C CA . GLN A 1 97 ? 12.780 7.404 -21.841 1.00 96.69 97 GLN A CA 1
ATOM 768 C C . GLN A 1 97 ? 12.259 8.234 -20.655 1.00 96.69 97 GLN A C 1
ATOM 770 O O . GLN A 1 97 ? 12.853 8.224 -19.573 1.00 96.69 97 GLN A O 1
ATOM 775 N N . GLU A 1 98 ? 11.176 8.990 -20.838 1.00 97.62 98 GLU A N 1
ATOM 776 C CA . GLU A 1 98 ? 10.542 9.749 -19.771 1.00 97.62 98 GLU A CA 1
ATOM 777 C C . GLU A 1 98 ? 9.952 8.839 -18.687 1.00 97.62 98 GLU A C 1
ATOM 779 O O . GLU A 1 98 ? 9.529 7.707 -18.931 1.00 97.62 98 GLU A O 1
ATOM 784 N N . GLN A 1 99 ? 9.920 9.355 -17.460 1.00 97.75 99 GLN A N 1
ATOM 785 C CA . GLN A 1 99 ? 9.206 8.712 -16.368 1.00 97.75 99 GLN A CA 1
ATOM 786 C C . GLN A 1 99 ? 7.726 9.094 -16.449 1.00 97.75 99 GLN A C 1
ATOM 788 O O . GLN A 1 99 ? 7.385 10.277 -16.438 1.00 97.75 99 GLN A O 1
ATOM 793 N N . VAL A 1 100 ? 6.857 8.091 -16.461 1.00 97.75 100 VAL A N 1
ATOM 794 C CA . VAL A 1 100 ? 5.398 8.250 -16.412 1.00 97.75 100 VAL A CA 1
ATOM 795 C C . VAL A 1 100 ? 4.864 7.719 -15.089 1.00 97.75 100 VAL A C 1
ATOM 797 O O . VAL A 1 100 ? 5.509 6.890 -14.444 1.00 97.75 100 VAL A O 1
ATOM 800 N N . GLY A 1 101 ? 3.698 8.192 -14.661 1.00 97.06 101 GLY A N 1
ATOM 801 C CA . GLY A 1 101 ? 3.111 7.768 -13.397 1.00 97.06 101 GLY A CA 1
ATOM 802 C C . GLY A 1 101 ? 1.603 7.922 -13.343 1.00 97.06 101 GLY A C 1
ATOM 803 O O . GLY A 1 101 ? 1.008 8.593 -14.182 1.00 97.06 101 GLY A O 1
ATOM 804 N N . ASP A 1 102 ? 1.024 7.270 -12.345 1.00 97.31 102 ASP A N 1
ATOM 805 C CA . ASP A 1 102 ? -0.404 7.256 -12.038 1.00 97.31 102 ASP A CA 1
ATOM 806 C C . ASP A 1 102 ? -0.587 7.102 -10.519 1.00 97.31 102 ASP A C 1
ATOM 808 O O . ASP A 1 102 ? 0.388 6.894 -9.784 1.00 97.31 102 ASP A O 1
ATOM 812 N N . ALA A 1 103 ? -1.820 7.207 -10.038 1.00 94.50 103 ALA A N 1
ATOM 813 C CA . ALA A 1 103 ? -2.172 6.961 -8.651 1.00 94.50 103 ALA A CA 1
ATOM 814 C C . ALA A 1 103 ? -3.404 6.061 -8.539 1.00 94.50 103 ALA A C 1
ATOM 816 O O . ALA A 1 103 ? -4.324 6.126 -9.349 1.00 94.50 103 ALA A O 1
ATOM 817 N N . PHE A 1 104 ? -3.440 5.236 -7.498 1.00 92.44 104 PHE A N 1
ATOM 818 C CA . PHE A 1 104 ? -4.578 4.373 -7.204 1.00 92.44 104 PHE A CA 1
ATOM 819 C C . PHE A 1 104 ? -4.810 4.277 -5.698 1.00 92.44 104 PHE A C 1
ATOM 821 O O . PHE A 1 104 ? -3.892 4.464 -4.904 1.00 92.44 104 PHE A O 1
ATOM 828 N N . PHE A 1 105 ? -6.037 3.957 -5.293 1.00 90.00 105 PHE A N 1
ATOM 829 C CA . PHE A 1 105 ? -6.316 3.624 -3.899 1.00 90.00 105 PHE A CA 1
ATOM 830 C C . PHE A 1 105 ? -5.881 2.185 -3.624 1.00 90.00 105 PHE A C 1
ATOM 832 O O . PHE A 1 105 ? -6.465 1.256 -4.180 1.00 90.00 105 PHE A O 1
ATOM 839 N N . ALA A 1 106 ? -4.843 1.992 -2.809 1.00 88.38 106 ALA A N 1
ATOM 840 C CA . ALA A 1 106 ? -4.414 0.666 -2.394 1.00 88.38 106 ALA A CA 1
ATOM 841 C C . ALA A 1 106 ? -5.403 0.136 -1.352 1.00 88.38 106 ALA A C 1
ATOM 843 O O . ALA A 1 106 ? -5.472 0.714 -0.269 1.00 88.38 106 ALA A O 1
ATOM 844 N N . PRO A 1 107 ? -6.171 -0.925 -1.649 1.00 80.62 107 PRO A N 1
ATOM 845 C CA . PRO A 1 107 ? -7.139 -1.467 -0.708 1.00 80.62 107 PRO A CA 1
ATOM 846 C C . PRO A 1 107 ? -6.437 -2.101 0.493 1.00 80.62 107 PRO A C 1
ATOM 848 O O . PRO A 1 107 ? -5.213 -2.273 0.508 1.00 80.62 107 PRO A O 1
ATOM 851 N N . TYR A 1 108 ? -7.222 -2.479 1.498 1.00 72.75 108 TYR A N 1
ATOM 852 C CA . TYR A 1 108 ? -6.731 -3.276 2.615 1.00 72.75 108 TYR A CA 1
ATOM 853 C C . TYR A 1 108 ? -5.962 -4.520 2.123 1.00 72.75 108 TYR A C 1
ATOM 855 O O . TYR A 1 108 ? -6.318 -5.122 1.109 1.00 72.75 108 TYR A O 1
ATOM 863 N N . ALA A 1 109 ? -4.889 -4.873 2.836 1.00 77.81 109 ALA A N 1
ATOM 864 C CA . ALA A 1 109 ? -3.968 -5.971 2.526 1.00 77.81 109 ALA A CA 1
ATOM 865 C C . ALA A 1 109 ? -3.099 -5.813 1.261 1.00 77.81 109 ALA A C 1
ATOM 867 O O . ALA A 1 109 ? -2.320 -6.713 0.963 1.00 77.81 109 ALA A O 1
ATOM 868 N N . ALA A 1 110 ? -3.153 -4.694 0.530 1.00 84.81 110 ALA A N 1
ATOM 869 C CA . ALA A 1 110 ? -2.212 -4.452 -0.565 1.00 84.81 110 ALA A CA 1
ATOM 870 C C . ALA A 1 110 ? -0.786 -4.215 -0.029 1.00 84.81 110 ALA A C 1
ATOM 872 O O . ALA A 1 110 ? -0.508 -3.195 0.600 1.00 84.81 110 ALA A O 1
ATOM 873 N N . THR A 1 111 ? 0.134 -5.135 -0.301 1.00 87.19 111 THR A N 1
ATOM 874 C CA . THR A 1 111 ? 1.528 -5.087 0.173 1.00 87.19 111 THR A CA 1
ATOM 875 C C . THR A 1 111 ? 2.505 -4.701 -0.928 1.00 87.19 111 THR A C 1
ATOM 877 O O . THR A 1 111 ? 3.568 -4.149 -0.647 1.00 87.19 111 THR A O 1
ATOM 880 N N . ASN A 1 112 ? 2.155 -4.956 -2.188 1.00 93.62 112 ASN A N 1
ATOM 881 C CA . ASN A 1 112 ? 3.058 -4.849 -3.325 1.00 93.62 112 ASN A CA 1
ATOM 882 C C . ASN A 1 112 ? 2.322 -4.347 -4.574 1.00 93.62 112 ASN A C 1
ATOM 884 O O . ASN A 1 112 ? 1.099 -4.419 -4.686 1.00 93.62 112 ASN A O 1
ATOM 888 N N . VAL A 1 113 ? 3.094 -3.866 -5.547 1.00 97.19 113 VAL A N 1
ATOM 889 C CA . VAL A 1 113 ? 2.639 -3.668 -6.924 1.00 97.19 113 VAL A CA 1
ATOM 890 C C . VAL A 1 113 ? 3.526 -4.495 -7.840 1.00 97.19 113 VAL A C 1
ATOM 892 O O . VAL A 1 113 ? 4.742 -4.285 -7.896 1.00 97.19 113 VAL A O 1
ATOM 895 N N . ASN A 1 114 ? 2.905 -5.429 -8.555 1.00 97.88 114 ASN A N 1
ATOM 896 C CA . ASN A 1 114 ? 3.551 -6.201 -9.602 1.00 97.88 114 ASN A CA 1
ATOM 897 C C . ASN A 1 114 ? 3.488 -5.418 -10.914 1.00 97.88 114 ASN A C 1
ATOM 899 O O . ASN A 1 114 ? 2.399 -5.136 -11.414 1.00 97.88 114 ASN A O 1
ATOM 903 N N . PHE A 1 115 ? 4.649 -5.086 -11.473 1.00 98.31 115 PHE A N 1
ATOM 904 C CA . PHE A 1 115 ? 4.774 -4.451 -12.779 1.00 98.31 115 PHE A CA 1
ATOM 905 C C . PHE A 1 115 ? 5.250 -5.468 -13.812 1.00 98.31 115 PHE A C 1
ATOM 907 O O . PHE A 1 115 ? 6.343 -6.016 -13.699 1.00 98.31 115 PHE A O 1
ATOM 914 N N . GLN A 1 116 ? 4.468 -5.667 -14.865 1.00 98.12 116 GLN A N 1
ATOM 915 C CA . GLN A 1 116 ? 4.864 -6.396 -16.064 1.00 98.12 116 GLN A CA 1
ATOM 916 C C . GLN A 1 116 ? 5.319 -5.376 -17.101 1.00 98.12 116 GLN A C 1
ATOM 918 O O . GLN A 1 116 ? 4.487 -4.672 -17.671 1.00 98.12 116 GLN A O 1
ATOM 923 N N . CYS A 1 117 ? 6.626 -5.293 -17.347 1.00 96.94 117 CYS A N 1
ATOM 924 C CA . CYS A 1 117 ? 7.250 -4.274 -18.194 1.00 96.94 117 CYS A CA 1
ATOM 925 C C . CYS A 1 117 ? 7.670 -4.818 -19.565 1.00 96.94 117 CYS A C 1
ATOM 927 O O . CYS A 1 117 ? 8.175 -5.937 -19.661 1.00 96.94 117 CYS A O 1
ATOM 929 N N . LYS A 1 118 ? 7.515 -4.012 -20.620 1.00 94.31 118 LYS A N 1
ATOM 930 C CA . LYS A 1 118 ? 7.986 -4.325 -21.976 1.00 94.31 118 LYS A CA 1
ATOM 931 C C . LYS A 1 118 ? 8.395 -3.059 -22.737 1.00 94.31 118 LYS A C 1
ATOM 933 O O . LYS A 1 118 ? 7.632 -2.096 -22.780 1.00 94.31 118 LYS A O 1
ATOM 938 N N . GLY A 1 119 ? 9.585 -3.069 -23.334 1.00 89.94 119 GLY A N 1
ATOM 939 C CA . GLY A 1 119 ? 10.120 -1.999 -24.182 1.00 89.94 119 GLY A CA 1
ATOM 940 C C . GLY A 1 119 ? 9.568 -2.036 -25.609 1.00 89.94 119 GLY A C 1
ATOM 941 O O . GLY A 1 119 ? 9.000 -3.043 -26.042 1.00 89.94 119 GLY A O 1
ATOM 942 N N . GLY A 1 120 ? 9.720 -0.925 -26.327 1.00 87.00 120 GLY A N 1
ATOM 943 C CA . GLY A 1 120 ? 9.254 -0.732 -27.700 1.00 87.00 120 GLY A CA 1
ATOM 944 C C . GLY A 1 120 ? 10.155 -1.330 -28.788 1.00 87.00 120 GLY A C 1
ATOM 945 O O . GLY A 1 120 ? 9.665 -1.605 -29.881 1.00 87.00 120 GLY A O 1
ATOM 946 N N . GLY A 1 121 ? 11.442 -1.572 -28.521 1.00 84.62 121 GLY A N 1
ATOM 947 C CA . GLY A 1 121 ? 12.347 -2.167 -29.514 1.00 84.62 121 GLY A CA 1
ATOM 948 C C . GLY A 1 121 ? 13.791 -2.431 -29.078 1.00 84.62 121 GLY A C 1
ATOM 949 O O . GLY A 1 121 ? 14.518 -3.112 -29.800 1.00 84.62 121 GLY A O 1
ATOM 950 N N . ALA A 1 122 ? 14.233 -1.938 -27.920 1.00 86.12 122 ALA A N 1
ATOM 951 C CA . ALA A 1 122 ? 15.566 -2.227 -27.407 1.00 86.12 122 ALA A CA 1
ATOM 952 C C . ALA A 1 122 ? 15.726 -3.723 -27.078 1.00 86.12 122 ALA A C 1
ATOM 954 O O . ALA A 1 122 ? 14.818 -4.371 -26.555 1.00 86.12 122 ALA A O 1
ATOM 955 N N . LEU A 1 123 ? 16.914 -4.274 -27.347 1.00 89.38 123 LEU A N 1
ATOM 956 C CA . LEU A 1 123 ? 17.218 -5.682 -27.061 1.00 89.38 123 LEU A CA 1
ATOM 957 C C . LEU A 1 123 ? 17.410 -5.951 -25.563 1.00 89.38 123 LEU A C 1
ATOM 959 O O . LEU A 1 123 ? 17.092 -7.038 -25.089 1.00 89.38 123 LEU A O 1
ATOM 963 N N . THR A 1 124 ? 17.917 -4.959 -24.827 1.00 93.12 124 THR A N 1
ATOM 964 C CA . THR A 1 124 ? 18.213 -5.049 -23.389 1.00 93.12 124 THR A CA 1
ATOM 965 C C . THR A 1 124 ? 17.815 -3.762 -22.648 1.00 93.12 124 THR A C 1
ATOM 967 O O . THR A 1 124 ? 18.681 -3.067 -22.109 1.00 93.12 124 THR A O 1
ATOM 970 N N . PRO A 1 125 ? 16.528 -3.368 -22.656 1.00 93.62 125 PRO A N 1
ATOM 971 C CA . PRO A 1 125 ? 16.072 -2.193 -21.922 1.00 93.62 125 PRO A CA 1
ATOM 972 C C . PRO A 1 125 ? 16.177 -2.424 -20.414 1.00 93.62 125 PRO A C 1
ATOM 974 O O . PRO A 1 125 ? 15.896 -3.514 -19.923 1.00 93.62 125 PRO A O 1
ATOM 977 N N . VAL A 1 126 ? 16.522 -1.387 -19.658 1.00 97.31 126 VAL A N 1
ATOM 978 C CA . VAL A 1 126 ? 16.351 -1.375 -18.203 1.00 97.31 126 VAL A CA 1
ATOM 979 C C . VAL A 1 126 ? 15.003 -0.741 -17.899 1.00 97.31 126 VAL A C 1
ATOM 981 O O . VAL A 1 126 ? 14.692 0.330 -18.419 1.00 97.31 126 VAL A O 1
ATOM 984 N N . TYR A 1 127 ? 14.210 -1.385 -17.052 1.00 96.81 127 TYR A N 1
ATOM 985 C CA . TYR A 1 127 ? 12.970 -0.831 -16.517 1.00 96.81 127 TYR A CA 1
ATOM 986 C C . TYR A 1 127 ? 13.179 -0.427 -15.065 1.00 96.81 127 TYR A C 1
ATOM 988 O O . TYR A 1 127 ? 13.831 -1.152 -14.316 1.00 96.81 127 TYR A O 1
ATOM 996 N N . THR A 1 128 ? 12.603 0.699 -14.657 1.00 98.00 128 THR A N 1
ATOM 997 C CA . THR A 1 128 ? 12.572 1.158 -13.266 1.00 98.00 128 THR A CA 1
ATOM 998 C C . THR A 1 128 ? 11.131 1.425 -12.869 1.00 98.00 128 THR A C 1
ATOM 1000 O O . THR A 1 128 ? 10.460 2.247 -13.490 1.00 98.00 128 THR A O 1
ATOM 1003 N N . CYS A 1 129 ? 10.663 0.728 -11.836 1.00 97.94 129 CYS A N 1
ATOM 1004 C CA . CYS A 1 129 ? 9.320 0.883 -11.289 1.00 97.94 129 CYS A CA 1
ATOM 1005 C C . CYS A 1 129 ? 9.401 1.400 -9.859 1.00 97.94 129 CYS A C 1
ATOM 1007 O O . CYS A 1 129 ? 10.296 1.009 -9.101 1.00 97.94 129 CYS A O 1
ATOM 1009 N N . ARG A 1 130 ? 8.472 2.284 -9.492 1.00 97.62 130 ARG A N 1
ATOM 1010 C CA . ARG A 1 130 ? 8.433 2.882 -8.157 1.00 97.62 130 ARG A CA 1
ATOM 1011 C C . ARG A 1 130 ? 7.029 2.943 -7.602 1.00 97.62 130 ARG A C 1
ATOM 1013 O O . ARG A 1 130 ? 6.069 3.075 -8.357 1.00 97.62 130 ARG A O 1
ATOM 1020 N N . THR A 1 131 ? 6.948 2.908 -6.283 1.00 95.62 131 THR A N 1
ATOM 1021 C CA . THR A 1 131 ? 5.724 3.067 -5.502 1.00 95.62 131 THR A CA 1
ATOM 1022 C C . THR A 1 131 ? 5.966 4.088 -4.392 1.00 95.62 131 THR A C 1
ATOM 1024 O O . THR A 1 131 ? 7.083 4.234 -3.883 1.00 95.62 131 THR A O 1
ATOM 1027 N N . LYS A 1 132 ? 4.916 4.813 -4.018 1.00 91.50 132 LYS A N 1
ATOM 1028 C CA . LYS A 1 132 ? 4.917 5.730 -2.881 1.00 91.50 132 LYS A CA 1
ATOM 1029 C C . LYS A 1 132 ? 3.533 5.759 -2.252 1.00 91.50 132 LYS A C 1
ATOM 1031 O O . LYS A 1 132 ? 2.596 6.250 -2.873 1.00 91.50 132 LYS A O 1
ATOM 1036 N N . ALA A 1 133 ? 3.435 5.248 -1.031 1.00 80.88 133 ALA A N 1
ATOM 1037 C CA . ALA A 1 133 ? 2.229 5.306 -0.210 1.00 80.88 133 ALA A CA 1
ATOM 1038 C C . ALA A 1 133 ? 2.391 6.406 0.850 1.00 80.88 133 ALA A C 1
ATOM 1040 O O . ALA A 1 133 ? 1.857 7.504 0.717 1.00 80.88 133 ALA A O 1
ATOM 1041 N N . LEU A 1 134 ? 3.254 6.147 1.833 1.00 73.50 134 LEU A N 1
ATOM 1042 C CA . LEU A 1 134 ? 3.691 7.081 2.866 1.00 73.50 134 LEU A CA 1
ATOM 1043 C C . LEU A 1 134 ? 5.218 7.230 2.795 1.00 73.50 134 LEU A C 1
ATOM 1045 O O . LEU A 1 134 ? 5.916 6.312 2.374 1.00 73.50 134 LEU A O 1
ATOM 1049 N N . GLY A 1 135 ? 5.755 8.393 3.171 1.00 71.31 135 GLY A N 1
ATOM 1050 C CA . GLY A 1 135 ? 7.207 8.610 3.214 1.00 71.31 135 GLY A CA 1
ATOM 1051 C C . GLY A 1 135 ? 7.887 8.755 1.841 1.00 71.31 135 GLY A C 1
ATOM 1052 O O . GLY A 1 135 ? 7.513 9.617 1.039 1.00 71.31 135 GLY A O 1
ATOM 1053 N N . GLY A 1 136 ? 8.966 7.996 1.618 1.00 80.81 136 GLY A N 1
ATOM 1054 C CA . GLY A 1 136 ? 9.826 8.066 0.428 1.00 80.81 136 GLY A CA 1
ATOM 1055 C C . GLY A 1 136 ? 9.357 7.188 -0.738 1.00 80.81 136 GLY A C 1
ATOM 1056 O O . GLY A 1 136 ? 8.393 6.443 -0.630 1.00 80.81 136 GLY A O 1
ATOM 1057 N N . TRP A 1 137 ? 10.043 7.274 -1.881 1.00 90.50 137 TRP A N 1
ATOM 1058 C CA . TRP A 1 137 ? 9.802 6.363 -3.005 1.00 90.50 137 TRP A CA 1
ATOM 1059 C C . TRP A 1 137 ? 10.533 5.037 -2.786 1.00 90.50 137 TRP A C 1
ATOM 1061 O O . TRP A 1 137 ? 11.754 5.032 -2.622 1.00 90.50 137 TRP A O 1
ATOM 1071 N N . LYS A 1 138 ? 9.815 3.917 -2.888 1.00 90.25 138 LYS A N 1
ATOM 1072 C CA . LYS A 1 138 ? 10.416 2.592 -3.086 1.00 90.25 138 LYS A CA 1
ATOM 1073 C C . LYS A 1 138 ? 10.643 2.369 -4.574 1.00 90.25 138 LYS A C 1
ATOM 1075 O O . LYS A 1 138 ? 9.809 2.745 -5.389 1.00 90.25 138 LYS A O 1
ATOM 1080 N N . SER A 1 139 ? 11.778 1.781 -4.943 1.00 94.12 139 SER A N 1
ATOM 1081 C CA . SER A 1 139 ? 12.187 1.619 -6.342 1.00 94.12 139 SER A CA 1
ATOM 1082 C C . SER A 1 139 ? 12.821 0.255 -6.560 1.00 94.12 139 SER A C 1
ATOM 1084 O O . SER A 1 139 ? 13.618 -0.196 -5.741 1.00 94.12 139 SER A O 1
ATOM 1086 N N . LYS A 1 140 ? 12.523 -0.372 -7.698 1.00 95.88 140 LYS A N 1
ATOM 1087 C CA . LYS A 1 140 ? 13.219 -1.571 -8.172 1.00 95.88 140 LYS A CA 1
ATOM 1088 C C . LYS A 1 140 ? 13.408 -1.488 -9.680 1.00 95.88 140 LYS A C 1
ATOM 1090 O O . LYS A 1 140 ? 12.548 -0.962 -10.388 1.00 95.88 140 LYS A O 1
ATOM 1095 N N . SER A 1 141 ? 14.526 -2.021 -10.155 1.00 96.50 141 SER A N 1
ATOM 1096 C CA . SER A 1 141 ? 14.860 -2.036 -11.575 1.00 96.50 141 SER A CA 1
ATOM 1097 C C . SER A 1 141 ? 15.232 -3.441 -12.027 1.00 96.50 141 SER A C 1
ATOM 1099 O O . SER A 1 141 ? 15.749 -4.233 -11.238 1.00 96.50 141 SER A O 1
ATOM 1101 N N . ALA A 1 142 ? 14.972 -3.748 -13.293 1.00 94.62 142 ALA A N 1
ATOM 1102 C CA . ALA A 1 142 ? 15.374 -5.004 -13.916 1.00 94.62 142 ALA A CA 1
ATOM 1103 C C . ALA A 1 142 ? 15.733 -4.786 -15.387 1.00 94.62 142 ALA A C 1
ATOM 1105 O O . ALA A 1 142 ? 15.192 -3.893 -16.042 1.00 94.62 142 ALA A O 1
ATOM 1106 N N . VAL A 1 143 ? 16.639 -5.619 -15.900 1.00 95.00 143 VAL A N 1
ATOM 1107 C CA . VAL A 1 143 ? 16.956 -5.679 -17.331 1.00 95.00 143 VAL A CA 1
ATOM 1108 C C . VAL A 1 143 ? 15.940 -6.590 -18.008 1.00 95.00 143 VAL A C 1
ATOM 1110 O O . VAL A 1 143 ? 15.706 -7.714 -17.561 1.00 95.00 143 VAL A O 1
ATOM 1113 N N . GLY A 1 144 ? 15.329 -6.091 -19.073 1.00 90.06 144 GLY A N 1
ATOM 1114 C CA . GLY A 1 144 ? 14.359 -6.803 -19.879 1.00 90.06 144 GLY A CA 1
ATOM 1115 C C . GLY A 1 144 ? 14.901 -7.293 -21.209 1.00 90.06 144 GLY A C 1
ATOM 1116 O O . GLY A 1 144 ? 16.076 -7.152 -21.538 1.00 90.06 144 GLY A O 1
ATOM 1117 N N . ASN A 1 145 ? 13.983 -7.856 -21.985 1.00 84.81 145 ASN A N 1
ATOM 1118 C CA . ASN A 1 145 ? 14.191 -8.270 -23.364 1.00 84.81 145 ASN A CA 1
ATOM 1119 C C . ASN A 1 145 ? 12.904 -7.982 -24.174 1.00 84.81 145 ASN A C 1
ATOM 1121 O O . ASN A 1 145 ? 11.846 -7.772 -23.576 1.00 84.81 145 ASN A O 1
ATOM 1125 N N . PRO A 1 146 ? 12.957 -7.969 -25.516 1.00 77.25 146 PRO A N 1
ATOM 1126 C CA . PRO A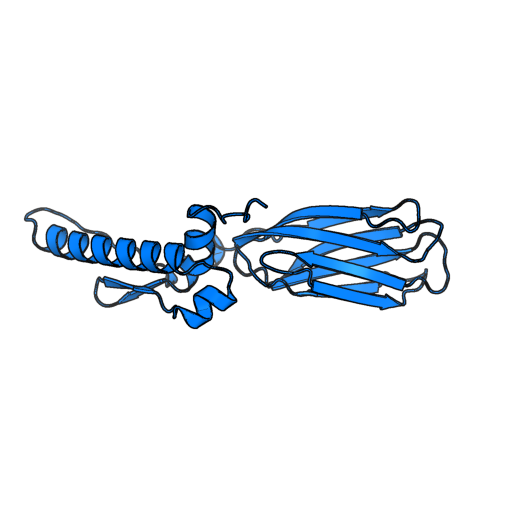 1 146 ? 11.799 -7.638 -26.353 1.00 77.25 146 PRO A CA 1
ATOM 1127 C C . PRO A 1 146 ? 10.773 -8.780 -26.500 1.00 77.25 146 PRO A C 1
ATOM 1129 O O . PRO A 1 146 ? 9.664 -8.560 -26.996 1.00 77.25 146 PRO A O 1
ATOM 1132 N N . ILE A 1 147 ? 11.113 -10.003 -26.088 1.00 82.62 147 ILE A N 1
ATOM 1133 C CA . ILE A 1 147 ? 10.295 -11.204 -26.309 1.00 82.62 147 ILE A CA 1
ATOM 1134 C C . ILE A 1 147 ? 9.238 -11.331 -25.208 1.00 82.62 147 ILE A C 1
ATOM 1136 O O . ILE A 1 147 ? 8.050 -11.478 -25.501 1.00 82.62 147 ILE A O 1
ATOM 1140 N N . SER A 1 148 ? 9.652 -11.225 -23.946 1.00 86.88 148 SER A N 1
ATOM 1141 C CA . SER A 1 148 ? 8.799 -11.457 -22.780 1.00 86.88 148 SER A CA 1
ATOM 1142 C C . SER A 1 148 ? 8.544 -10.190 -21.971 1.00 86.88 148 SER A C 1
ATOM 1144 O O . SER A 1 148 ? 9.354 -9.266 -21.950 1.00 86.88 148 SER A O 1
ATOM 1146 N N . TRP A 1 149 ? 7.436 -10.181 -21.234 1.00 94.25 149 TRP A N 1
ATOM 1147 C CA . TRP A 1 149 ? 7.230 -9.205 -20.169 1.00 94.25 149 TRP A CA 1
ATOM 1148 C C . TRP A 1 149 ? 8.196 -9.487 -19.014 1.00 94.25 149 TRP A C 1
ATOM 1150 O O . TRP A 1 149 ? 8.424 -10.641 -18.650 1.00 94.25 149 TRP A O 1
ATOM 1160 N N . THR A 1 150 ? 8.788 -8.437 -18.456 1.00 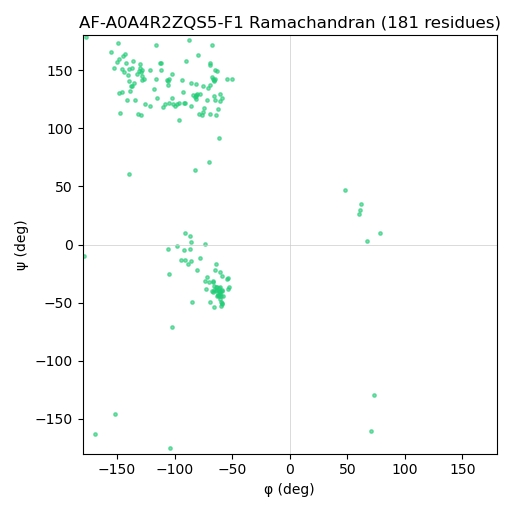94.69 150 THR A N 1
ATOM 1161 C CA . THR A 1 150 ? 9.668 -8.520 -17.288 1.00 94.69 150 THR A CA 1
ATOM 1162 C C . THR A 1 150 ? 8.885 -8.134 -16.044 1.00 94.69 150 THR A C 1
ATOM 1164 O O . THR A 1 150 ? 8.403 -7.007 -15.945 1.00 94.69 150 THR A O 1
ATOM 1167 N N . SER A 1 151 ? 8.779 -9.066 -15.099 1.00 97.00 151 SER A N 1
ATOM 1168 C CA . SER A 1 151 ? 8.082 -8.864 -13.828 1.00 97.00 151 SER A CA 1
ATOM 1169 C C . SER A 1 151 ? 8.974 -8.135 -12.820 1.00 97.00 151 SER A C 1
ATOM 1171 O O . SER A 1 151 ? 10.103 -8.560 -12.568 1.00 97.00 151 SER A O 1
ATOM 1173 N N . ILE A 1 152 ? 8.467 -7.061 -12.218 1.00 96.50 152 ILE A N 1
ATOM 1174 C CA . I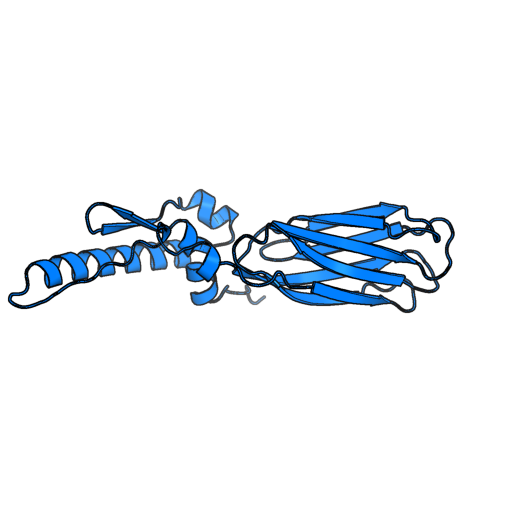LE A 1 152 ? 9.121 -6.302 -11.151 1.00 96.50 152 ILE A CA 1
ATOM 1175 C C . ILE A 1 152 ? 8.115 -6.080 -10.025 1.00 96.50 152 ILE A C 1
ATOM 1177 O O . ILE A 1 152 ? 7.170 -5.315 -10.179 1.00 96.50 152 ILE A O 1
ATOM 1181 N N . ASP A 1 153 ? 8.352 -6.702 -8.873 1.00 95.62 153 ASP A N 1
ATOM 1182 C CA . ASP A 1 153 ? 7.569 -6.457 -7.659 1.00 95.62 153 ASP A CA 1
ATOM 1183 C C . ASP A 1 153 ? 8.205 -5.360 -6.810 1.00 95.62 153 ASP A C 1
ATOM 1185 O O . ASP A 1 153 ? 9.361 -5.487 -6.384 1.00 95.62 153 ASP A O 1
ATOM 1189 N N . VAL A 1 154 ? 7.443 -4.298 -6.552 1.00 95.50 154 VAL A N 1
ATOM 1190 C CA . VAL A 1 154 ? 7.839 -3.186 -5.681 1.00 95.50 154 VAL A CA 1
ATOM 1191 C C . VAL A 1 154 ? 6.913 -3.160 -4.469 1.00 95.50 154 VAL A C 1
ATOM 1193 O O . VAL A 1 154 ? 5.695 -3.140 -4.622 1.00 95.50 154 VAL A O 1
ATOM 1196 N N . GLY A 1 155 ? 7.484 -3.169 -3.265 1.00 88.94 155 GLY A N 1
ATOM 1197 C CA . GLY A 1 155 ? 6.701 -3.136 -2.029 1.00 88.94 155 GLY A CA 1
ATOM 1198 C C . GLY A 1 155 ? 5.993 -1.797 -1.806 1.00 88.94 155 GLY A C 1
ATOM 1199 O O . GLY A 1 155 ? 6.434 -0.755 -2.288 1.00 88.94 155 GLY A O 1
ATOM 1200 N N . LEU A 1 156 ? 4.923 -1.823 -1.026 1.00 86.94 156 LEU A N 1
ATOM 1201 C CA . LEU A 1 156 ? 4.221 -0.676 -0.463 1.00 86.94 156 LEU A CA 1
ATOM 1202 C C . LEU A 1 156 ? 4.614 -0.534 1.011 1.00 86.94 156 LEU A C 1
ATOM 1204 O O . LEU A 1 156 ? 4.949 -1.513 1.671 1.00 86.94 156 LEU A O 1
ATOM 1208 N N . ASP A 1 157 ? 4.680 0.695 1.519 1.00 77.25 157 ASP A N 1
ATOM 1209 C CA . ASP A 1 157 ? 4.875 0.956 2.960 1.00 77.25 157 ASP A CA 1
ATOM 1210 C C . ASP A 1 157 ? 3.553 1.011 3.729 1.00 77.25 157 ASP A C 1
ATOM 1212 O O . ASP A 1 157 ? 3.542 0.915 4.951 1.00 77.25 157 ASP A O 1
ATOM 1216 N N . ALA A 1 158 ? 2.438 1.166 3.016 1.00 74.12 158 ALA A N 1
ATOM 1217 C CA . ALA A 1 158 ? 1.108 1.234 3.592 1.00 74.12 158 ALA A CA 1
ATOM 1218 C C . ALA A 1 158 ? 0.056 0.751 2.589 1.00 74.12 158 ALA A C 1
ATOM 1220 O O . ALA A 1 158 ? 0.228 0.882 1.374 1.00 74.12 158 ALA A O 1
ATOM 1221 N N . SER A 1 159 ? -1.036 0.228 3.138 1.00 81.94 159 SER A N 1
ATOM 1222 C CA . SER A 1 159 ? -2.268 -0.131 2.437 1.00 81.94 159 SER A CA 1
ATOM 1223 C C . SER A 1 159 ? -3.412 0.739 2.962 1.00 81.94 159 SER A C 1
ATOM 1225 O O . SER A 1 159 ? -3.232 1.467 3.940 1.00 81.94 159 SER A O 1
ATOM 1227 N N . ASN A 1 160 ? -4.580 0.667 2.328 1.00 79.56 160 ASN A N 1
ATOM 1228 C CA . ASN A 1 160 ? -5.754 1.472 2.675 1.00 79.56 160 ASN A CA 1
ATOM 1229 C C . ASN A 1 160 ? -5.529 2.992 2.512 1.00 79.56 160 ASN A C 1
ATOM 1231 O O . ASN A 1 160 ? -6.023 3.800 3.294 1.00 79.56 160 ASN A O 1
ATOM 1235 N N . ILE A 1 161 ? -4.734 3.380 1.510 1.00 82.56 161 ILE A N 1
ATOM 1236 C CA . ILE A 1 161 ? -4.346 4.768 1.226 1.00 82.56 161 ILE A CA 1
ATOM 1237 C C . ILE A 1 161 ? -4.139 4.970 -0.278 1.00 82.56 161 ILE A C 1
ATOM 1239 O O . ILE A 1 161 ? -3.910 4.019 -1.027 1.00 82.56 161 ILE A O 1
ATOM 1243 N N . SER A 1 162 ? -4.193 6.220 -0.739 1.00 89.75 162 SER A N 1
ATOM 1244 C CA . SER A 1 162 ? -3.766 6.571 -2.094 1.00 89.75 162 SER A CA 1
ATOM 1245 C C . SER A 1 162 ? -2.259 6.357 -2.275 1.00 89.75 162 SER A C 1
ATOM 1247 O O . SER A 1 162 ? -1.443 6.860 -1.502 1.00 89.75 162 SER A O 1
ATOM 1249 N N . VAL A 1 163 ? -1.893 5.617 -3.317 1.00 92.00 163 VAL A N 1
ATOM 1250 C CA . VAL A 1 163 ? -0.522 5.270 -3.683 1.00 92.00 163 VAL A CA 1
ATOM 1251 C C . VAL A 1 163 ? -0.210 5.854 -5.049 1.00 92.00 163 VAL A C 1
ATOM 1253 O O . VAL A 1 163 ? -0.979 5.698 -5.991 1.00 92.00 163 VAL A O 1
ATOM 1256 N N . SER A 1 164 ? 0.950 6.491 -5.176 1.00 96.38 164 SER A N 1
ATOM 1257 C CA . SER A 1 164 ? 1.512 6.887 -6.468 1.00 96.38 164 SER A CA 1
ATOM 1258 C C . SER A 1 164 ? 2.459 5.816 -6.995 1.00 96.38 164 SER A C 1
ATOM 1260 O O . SER A 1 164 ? 3.249 5.244 -6.240 1.00 96.38 164 SER A O 1
ATOM 1262 N N . ILE A 1 165 ? 2.430 5.586 -8.301 1.00 97.94 165 ILE A N 1
ATOM 1263 C CA . ILE A 1 165 ? 3.322 4.659 -8.994 1.00 97.94 165 ILE A CA 1
ATOM 1264 C C . ILE A 1 165 ? 3.974 5.311 -10.197 1.00 97.94 165 ILE A C 1
ATOM 1266 O O . ILE A 1 165 ? 3.411 6.217 -10.808 1.00 97.94 165 ILE A O 1
ATOM 1270 N N . THR A 1 166 ? 5.166 4.838 -10.551 1.00 98.44 166 THR A N 1
ATOM 1271 C CA . THR A 1 166 ? 5.863 5.309 -11.750 1.00 98.44 166 THR A CA 1
ATOM 1272 C C . THR A 1 166 ? 6.550 4.182 -12.492 1.00 98.44 166 THR A C 1
ATOM 1274 O O . THR A 1 166 ? 7.048 3.243 -11.869 1.00 98.44 166 THR A O 1
ATOM 1277 N N . PHE A 1 167 ? 6.670 4.351 -13.802 1.00 98.31 167 PHE A N 1
ATOM 1278 C CA . PHE A 1 167 ? 7.427 3.501 -14.708 1.00 98.31 167 PHE A CA 1
ATOM 1279 C C . PHE A 1 167 ? 8.369 4.360 -15.556 1.00 98.31 167 PHE A C 1
ATOM 1281 O O . PHE A 1 167 ? 8.007 5.451 -15.997 1.00 98.31 167 PHE A O 1
ATOM 1288 N N . GLN A 1 168 ? 9.573 3.849 -15.794 1.00 98.12 168 GLN A N 1
ATOM 1289 C CA . GLN A 1 168 ? 10.542 4.413 -16.726 1.00 98.12 168 GLN A CA 1
ATOM 1290 C C . GLN A 1 168 ? 11.308 3.284 -17.419 1.00 98.12 168 GLN A C 1
ATOM 1292 O O . GLN A 1 168 ? 11.579 2.245 -16.811 1.00 98.12 168 GLN A O 1
ATOM 1297 N N . THR A 1 169 ? 11.715 3.506 -18.667 1.00 97.31 169 THR A N 1
ATOM 1298 C CA . THR A 1 169 ? 12.593 2.601 -19.411 1.00 97.31 169 THR A CA 1
ATOM 1299 C C . THR A 1 169 ? 13.770 3.336 -20.046 1.00 97.31 169 THR A C 1
ATOM 1301 O O . THR A 1 169 ? 13.690 4.530 -20.315 1.00 97.31 169 THR A O 1
ATOM 1304 N N . THR A 1 170 ? 14.866 2.622 -20.304 1.00 97.44 170 THR A N 1
ATOM 1305 C CA . THR A 1 170 ? 15.978 3.116 -21.130 1.00 97.44 170 THR A CA 1
ATOM 1306 C C . THR A 1 170 ? 15.763 2.881 -22.627 1.00 97.44 170 THR A C 1
ATOM 1308 O O . THR A 1 170 ? 16.650 3.191 -23.417 1.00 97.44 170 THR A O 1
ATOM 1311 N N . ASP A 1 171 ? 14.631 2.318 -23.049 1.00 94.31 171 ASP A N 1
ATOM 1312 C CA . ASP A 1 171 ? 14.290 2.201 -24.468 1.00 94.31 171 ASP A CA 1
ATOM 1313 C C . ASP A 1 171 ? 13.914 3.572 -25.053 1.00 94.31 171 ASP A C 1
ATOM 1315 O O . ASP A 1 171 ? 13.011 4.245 -24.556 1.00 94.31 171 ASP A O 1
ATOM 1319 N N . SER A 1 172 ? 14.598 3.997 -26.118 1.00 94.81 172 SER A N 1
ATOM 1320 C CA . SER A 1 172 ? 14.317 5.269 -26.797 1.00 94.81 172 SER A CA 1
ATOM 1321 C C . SER A 1 172 ? 12.943 5.310 -27.463 1.00 94.81 172 SER A C 1
ATOM 1323 O O . SER A 1 172 ? 12.427 6.397 -27.693 1.00 94.81 172 SER A O 1
ATOM 1325 N N . ASN A 1 173 ? 12.354 4.148 -27.757 1.00 93.69 173 ASN A N 1
ATOM 1326 C CA . ASN A 1 173 ? 11.003 4.024 -28.310 1.00 93.69 173 ASN A CA 1
ATOM 1327 C C . ASN A 1 173 ? 9.932 3.886 -27.214 1.00 93.69 173 ASN A C 1
ATOM 1329 O O . ASN A 1 173 ? 8.787 3.536 -27.501 1.00 93.69 173 ASN A O 1
AT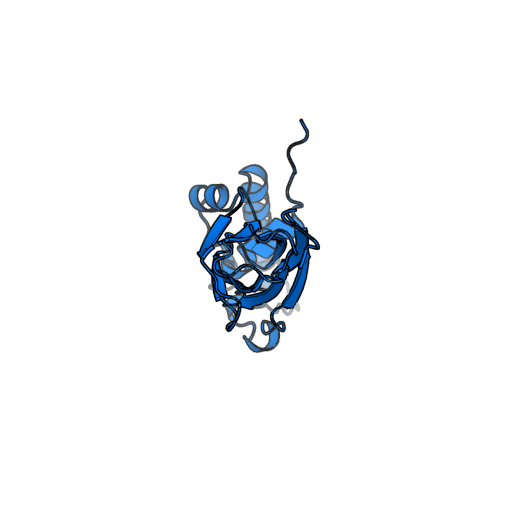OM 1333 N N . GLY A 1 174 ? 10.321 4.096 -25.955 1.00 94.62 174 GLY A N 1
ATOM 1334 C CA . GLY A 1 174 ? 9.452 3.962 -24.803 1.00 94.62 174 GLY A CA 1
ATOM 1335 C C . GLY A 1 174 ? 9.075 2.525 -24.491 1.00 94.62 174 GLY A C 1
ATOM 1336 O O . GLY A 1 174 ? 9.760 1.562 -24.849 1.00 94.62 174 GLY A O 1
ATOM 1337 N N . GLY A 1 175 ? 7.995 2.377 -23.738 1.00 94.81 175 GLY A N 1
ATOM 1338 C CA . GLY A 1 175 ? 7.573 1.081 -23.244 1.00 94.81 175 GLY A CA 1
ATOM 1339 C C . GLY A 1 175 ? 6.271 1.143 -22.474 1.00 94.81 175 GLY A C 1
ATOM 1340 O O . GLY A 1 175 ? 5.670 2.199 -22.282 1.00 94.81 175 GLY A O 1
ATOM 1341 N N . LYS A 1 176 ? 5.835 -0.030 -22.031 1.00 96.94 176 LYS A N 1
ATOM 1342 C CA . LYS A 1 176 ? 4.596 -0.215 -21.285 1.00 96.94 176 LYS A CA 1
ATOM 1343 C C . LYS A 1 176 ? 4.863 -0.992 -20.013 1.00 96.94 176 LYS A C 1
ATOM 1345 O O . LYS A 1 176 ? 5.668 -1.924 -20.013 1.00 96.94 176 LYS A O 1
ATOM 1350 N N . ALA A 1 177 ? 4.124 -0.655 -18.967 1.00 97.88 177 ALA A N 1
ATOM 1351 C CA . ALA A 1 177 ? 4.044 -1.444 -17.752 1.00 97.88 177 ALA A CA 1
ATOM 1352 C C . ALA A 1 177 ? 2.580 -1.686 -17.391 1.00 97.88 177 ALA A C 1
ATOM 1354 O O . ALA A 1 177 ? 1.873 -0.753 -17.012 1.00 97.88 177 ALA A O 1
ATOM 1355 N N . ASN A 1 178 ? 2.127 -2.935 -17.497 1.00 98.25 178 ASN A N 1
ATOM 1356 C CA . ASN A 1 178 ? 0.883 -3.332 -16.841 1.00 98.25 178 ASN A CA 1
ATOM 1357 C C . ASN A 1 178 ? 1.180 -3.472 -15.353 1.00 98.25 178 ASN A C 1
ATOM 1359 O O . ASN A 1 178 ? 2.203 -4.052 -14.993 1.00 98.25 178 ASN A O 1
ATOM 1363 N N . TRP A 1 179 ? 0.305 -2.965 -14.498 1.00 98.12 179 TRP A N 1
ATOM 1364 C CA . TRP A 1 179 ? 0.500 -3.030 -13.058 1.00 98.12 179 TRP A CA 1
ATOM 1365 C C . TRP A 1 179 ? -0.730 -3.595 -12.366 1.00 98.12 179 TRP A C 1
ATOM 1367 O O . TRP A 1 179 ? -1.860 -3.403 -12.821 1.00 98.12 179 TRP A O 1
ATOM 1377 N N . LYS A 1 180 ? -0.503 -4.299 -11.260 1.00 96.31 180 LYS A N 1
ATOM 1378 C CA . LYS A 1 180 ? -1.557 -4.812 -10.387 1.00 96.31 180 LYS A CA 1
ATOM 1379 C C . LYS A 1 180 ? -1.084 -4.780 -8.938 1.00 96.31 180 LYS A C 1
ATOM 1381 O O . LYS A 1 180 ? 0.021 -5.234 -8.648 1.00 96.31 180 LYS A O 1
ATOM 1386 N N . ALA A 1 181 ? -1.914 -4.248 -8.046 1.00 94.06 181 ALA A N 1
ATOM 1387 C CA . ALA A 1 181 ? -1.683 -4.367 -6.611 1.00 94.06 181 ALA A CA 1
ATOM 1388 C C . ALA A 1 181 ? -1.833 -5.832 -6.170 1.00 94.06 181 ALA A C 1
ATOM 1390 O O . ALA A 1 181 ? -2.678 -6.568 -6.684 1.00 94.06 181 ALA A O 1
ATOM 1391 N N . THR A 1 182 ? -1.007 -6.274 -5.232 1.00 88.12 182 THR A N 1
ATOM 1392 C CA . THR A 1 182 ? -1.006 -7.653 -4.729 1.00 88.12 182 THR A CA 1
ATOM 1393 C C . THR A 1 182 ? -0.895 -7.675 -3.208 1.00 88.12 182 THR A C 1
ATOM 1395 O O . THR A 1 182 ? -0.446 -6.699 -2.605 1.00 88.12 182 THR A O 1
ATOM 1398 N N . THR A 1 183 ? -1.330 -8.787 -2.615 1.00 83.50 183 THR A N 1
ATOM 1399 C CA . THR A 1 183 ? -1.194 -9.122 -1.187 1.00 83.50 183 THR A CA 1
ATOM 1400 C C . THR A 1 183 ? 0.117 -9.823 -0.891 1.00 83.50 183 THR A C 1
ATOM 1402 O O . THR A 1 183 ? 0.529 -10.627 -1.758 1.00 83.50 183 THR A O 1
#

pLDDT: mean 85.3, std 13.77, range [32.97, 98.44]

Mean predicted aligned error: 12.57 Å

Secondary structure (DSSP, 8-state):
----PPPHHHHHHHHGGGEEEETTEEEE---HHHHHHTT--HHHHHHHHHHHHHHHHHHHHHTTSTT-------GGGS-HHHH-PPPPEEEEEESSS--EEEEEEE-TT--EEEEEEEESS-SS-EEEEEEESSSS-EEEEEE--SSSPEEEEEE-S-SSEEEEEEEEES-TT-EEEEEEEE-

Nearest PDB structures (foldseek):
  1pm4-assembly1_C  TM=5.153E-01  e=1.959E-03  Yersinia pseudotuberculosis
  3afg-assembly2_B  TM=5.931E-01  e=1.356E-02  Thermococcus kodakarensis
  3afg-assembly1_A  TM=6.259E-01  e=3.569E-02  Thermococcus kodakarensis
  8xmz-assembly2_B  TM=5.424E-01  e=7.917E-02  Aquimarina sp. BL5
  8j3y-assembly2_B  TM=2.975E-01  e=3.569E-02  Saccharophagus degradans 2-40

Solvent-accessible surface area (backbone atoms only — not comparable to full-atom values): 10275 Å² total; per-residue (Å²): 134,84,75,85,73,76,56,70,70,53,54,55,54,55,48,47,88,40,34,40,63,54,95,91,33,70,46,66,76,70,51,72,69,60,35,45,75,68,68,43,50,72,69,55,52,55,48,53,55,49,52,48,51,54,50,41,54,50,48,60,51,49,74,70,42,82,96,55,89,83,86,82,80,48,64,77,69,61,51,66,78,82,54,63,62,81,65,52,66,54,74,49,71,36,74,26,55,54,77,39,71,55,71,47,68,33,46,68,68,30,40,31,36,41,29,40,32,37,50,61,72,39,71,67,24,42,38,41,39,36,32,33,46,55,92,63,77,40,74,44,69,50,78,40,36,66,86,52,71,36,79,46,77,34,60,49,82,50,32,40,42,63,26,41,38,35,44,30,33,68,12,73,58,2,29,38,31,42,36,33,46,34,107

Radius of gyration: 21.56 Å; Cα contacts (8 Å, |Δi|>4): 375; chains: 1; bounding box: 52×36×62 Å

Foldseek 3Di:
DDDPDDPLVLLCQQQLLQWFADPNAIDGPDDPVNCVVLVHDPVSVVVVVVVSVVVSVVSVVQVPDPPHDDDDDGSNPPDVVNQPDPWDKDKDWDQFQDKDKDKDAFGPPQWKKKKFKAADDDQWKKKKKWKEFDDDIFIDIDIDGHPGTDIDITTYSTHRGMMMMMMGMNHGRIIMIIMTGDD